Protein AF-A0A7Y4ZUH5-F1 (afdb_monomer)

Structure (mmCIF, N/CA/C/O backbone):
data_AF-A0A7Y4ZUH5-F1
#
_entry.id   AF-A0A7Y4ZUH5-F1
#
loop_
_atom_site.group_PDB
_atom_site.id
_atom_site.type_symbol
_atom_site.label_atom_id
_atom_site.label_alt_id
_atom_site.label_comp_id
_atom_site.label_asym_id
_atom_site.label_entity_id
_atom_site.label_seq_id
_atom_site.pdbx_PDB_ins_code
_atom_site.Cartn_x
_atom_site.Cartn_y
_atom_site.Cartn_z
_atom_site.occupancy
_atom_site.B_iso_or_equiv
_atom_site.auth_seq_id
_atom_site.auth_comp_id
_atom_site.auth_asym_id
_atom_site.auth_atom_id
_atom_site.pdbx_PDB_model_num
ATOM 1 N N . MET A 1 1 ? 24.823 -1.617 -39.234 1.00 62.25 1 MET A N 1
ATOM 2 C CA . MET A 1 1 ? 23.725 -2.105 -40.098 1.00 62.25 1 MET A CA 1
ATOM 3 C C . MET A 1 1 ? 23.320 -3.550 -39.811 1.00 62.25 1 MET A C 1
ATOM 5 O O . MET A 1 1 ? 22.210 -3.725 -39.331 1.00 62.25 1 MET A O 1
ATOM 9 N N . GLU A 1 2 ? 24.158 -4.577 -40.019 1.00 76.94 2 GLU A N 1
ATOM 10 C CA . GLU A 1 2 ? 23.728 -5.988 -39.835 1.00 76.94 2 GLU A CA 1
ATOM 11 C C . GLU A 1 2 ? 23.191 -6.304 -38.426 1.00 76.94 2 GLU A C 1
ATOM 13 O O . GLU A 1 2 ? 22.114 -6.879 -38.280 1.00 76.94 2 GLU A O 1
ATOM 18 N N . LEU A 1 3 ? 23.883 -5.845 -37.377 1.00 78.06 3 LEU A N 1
ATOM 19 C CA . LEU A 1 3 ? 23.449 -6.014 -35.982 1.00 78.06 3 LEU A CA 1
ATOM 20 C C . LEU A 1 3 ? 22.119 -5.307 -35.661 1.00 78.06 3 LEU A C 1
ATOM 22 O O . LEU A 1 3 ? 21.358 -5.800 -34.832 1.00 78.06 3 LEU A O 1
ATOM 26 N N . GLN A 1 4 ? 21.819 -4.182 -36.317 1.00 81.50 4 GLN A N 1
ATOM 27 C CA . GLN A 1 4 ? 20.573 -3.431 -36.110 1.00 81.50 4 GLN A CA 1
ATOM 28 C C . GLN A 1 4 ? 19.399 -4.112 -36.810 1.00 81.50 4 GLN A C 1
ATOM 30 O O . GLN A 1 4 ? 18.347 -4.286 -36.205 1.00 81.50 4 GLN A O 1
ATOM 35 N N . ALA A 1 5 ? 19.599 -4.560 -38.053 1.00 84.06 5 ALA A N 1
ATOM 36 C CA . ALA A 1 5 ? 18.595 -5.319 -38.792 1.00 84.06 5 ALA A CA 1
ATOM 37 C C . ALA A 1 5 ? 18.270 -6.648 -38.088 1.00 84.06 5 ALA A C 1
ATOM 39 O O . ALA A 1 5 ? 17.105 -7.022 -37.965 1.00 84.06 5 ALA A O 1
ATOM 40 N N . SER A 1 6 ? 19.291 -7.327 -37.552 1.00 86.19 6 SER A N 1
ATOM 41 C CA . SER A 1 6 ? 19.108 -8.524 -36.724 1.00 86.19 6 SER A CA 1
ATOM 42 C C . SER A 1 6 ? 18.324 -8.228 -35.443 1.00 86.19 6 SER A C 1
ATOM 44 O O . SER A 1 6 ? 17.433 -9.000 -35.101 1.00 86.19 6 SER A O 1
ATOM 46 N N . LEU A 1 7 ? 18.625 -7.125 -34.746 1.00 88.12 7 LEU A N 1
ATOM 47 C CA . LEU A 1 7 ? 17.891 -6.710 -33.546 1.00 88.12 7 LEU A CA 1
ATOM 48 C C . LEU A 1 7 ? 16.419 -6.416 -33.861 1.00 88.12 7 LEU A C 1
ATOM 50 O O . LEU A 1 7 ? 15.541 -6.927 -33.174 1.00 88.12 7 LEU A O 1
ATOM 54 N N . GLN A 1 8 ? 16.150 -5.634 -34.907 1.00 89.69 8 GLN A N 1
ATOM 55 C CA . GLN A 1 8 ? 14.795 -5.273 -35.320 1.00 89.69 8 GLN A CA 1
ATOM 56 C C . GLN A 1 8 ? 13.961 -6.520 -35.658 1.00 89.69 8 GLN A C 1
ATOM 58 O O . GLN A 1 8 ? 12.861 -6.679 -35.135 1.00 89.69 8 GLN A O 1
ATOM 63 N N . ARG A 1 9 ? 14.521 -7.459 -36.433 1.00 87.25 9 ARG A N 1
ATOM 64 C CA . ARG A 1 9 ? 13.852 -8.724 -36.776 1.00 87.25 9 ARG A CA 1
ATOM 65 C C . ARG A 1 9 ? 13.518 -9.568 -35.541 1.00 87.25 9 ARG A C 1
ATOM 67 O O . ARG A 1 9 ? 12.456 -10.180 -35.480 1.00 87.25 9 ARG A O 1
ATOM 74 N N . GLU A 1 10 ? 14.415 -9.623 -34.559 1.00 88.38 10 GLU A N 1
ATOM 75 C CA . GLU A 1 10 ? 14.179 -10.359 -33.309 1.00 88.38 10 GLU A CA 1
ATOM 76 C C . GLU A 1 10 ? 13.119 -9.698 -32.427 1.00 88.38 10 GLU A C 1
ATOM 78 O O . GLU A 1 10 ? 12.341 -10.397 -31.780 1.00 88.38 10 GLU A O 1
ATOM 83 N N . LEU A 1 11 ? 13.061 -8.365 -32.412 1.00 90.00 11 LEU A N 1
ATOM 84 C CA . LEU A 1 11 ? 12.018 -7.627 -31.705 1.00 90.00 11 LEU A CA 1
ATOM 85 C C . LEU A 1 11 ? 10.646 -7.855 -32.345 1.00 90.00 11 LEU A C 1
ATOM 87 O O . LEU A 1 11 ? 9.671 -8.093 -31.632 1.00 90.00 11 LEU A O 1
ATOM 91 N N . GLU A 1 12 ? 10.574 -7.875 -33.675 1.00 88.06 12 GLU A N 1
ATOM 92 C CA . GLU A 1 12 ? 9.325 -8.108 -34.405 1.00 88.06 12 GLU A CA 1
ATOM 93 C C . GLU A 1 12 ? 8.749 -9.499 -34.120 1.00 88.06 12 GLU A C 1
ATOM 95 O O . GLU A 1 12 ? 7.539 -9.637 -33.935 1.00 88.06 12 GLU A O 1
ATOM 100 N N . GLN A 1 13 ? 9.607 -10.516 -33.969 1.00 84.25 13 GLN A N 1
ATOM 101 C CA . GLN A 1 13 ? 9.193 -11.866 -33.562 1.00 84.25 13 GLN A CA 1
ATOM 102 C C . GLN A 1 13 ? 8.534 -11.905 -32.178 1.00 84.25 13 GLN A C 1
ATOM 104 O O . GLN A 1 13 ? 7.710 -12.779 -31.915 1.00 84.25 13 GLN A O 1
ATOM 109 N N . VAL A 1 14 ? 8.884 -10.969 -31.294 1.00 83.94 14 VAL A N 1
ATOM 110 C CA . VAL A 1 14 ? 8.277 -10.837 -29.963 1.00 83.94 14 VAL A CA 1
ATOM 111 C C . VAL A 1 14 ? 7.215 -9.730 -29.903 1.00 83.94 14 VAL A C 1
ATOM 113 O O . VAL A 1 14 ? 6.717 -9.418 -28.824 1.00 83.94 14 VAL A O 1
ATOM 116 N N . GLY A 1 15 ? 6.826 -9.158 -31.048 1.00 87.69 15 GLY A N 1
ATOM 117 C CA . GLY A 1 15 ? 5.759 -8.160 -31.152 1.00 87.69 15 GLY A CA 1
ATOM 118 C C . GLY A 1 15 ? 6.172 -6.731 -30.787 1.00 87.69 15 GLY A C 1
ATOM 119 O O . GLY A 1 15 ? 5.307 -5.933 -30.424 1.00 87.69 15 GLY A O 1
ATOM 120 N N . TYR A 1 16 ? 7.461 -6.394 -30.879 1.00 91.81 16 TYR A N 1
ATOM 121 C CA . TYR A 1 16 ? 8.003 -5.054 -30.627 1.00 91.81 16 TYR A CA 1
ATOM 122 C C . TYR A 1 16 ? 8.826 -4.538 -31.813 1.00 91.81 16 TYR A C 1
ATOM 124 O O . TYR A 1 16 ? 9.273 -5.302 -32.658 1.00 91.81 16 TYR A O 1
ATOM 132 N N . ALA A 1 17 ? 9.024 -3.228 -31.890 1.00 93.38 17 ALA A N 1
ATOM 133 C CA . ALA A 1 17 ? 9.872 -2.577 -32.888 1.00 93.38 17 ALA A CA 1
ATOM 134 C C . ALA A 1 17 ? 10.558 -1.367 -32.253 1.00 93.38 17 ALA A C 1
ATOM 136 O O . ALA A 1 17 ? 9.989 -0.761 -31.350 1.00 93.38 17 ALA A O 1
ATOM 137 N N . LEU A 1 18 ? 11.752 -0.993 -32.712 1.00 94.25 18 LEU A N 1
ATOM 138 C CA . LEU A 1 18 ? 12.380 0.265 -32.298 1.00 94.25 18 LEU A CA 1
ATOM 139 C C . LEU A 1 18 ? 11.908 1.407 -33.199 1.00 94.25 18 LEU A C 1
ATOM 141 O O . LEU A 1 18 ? 11.731 1.215 -34.402 1.00 94.25 18 LEU A O 1
ATOM 145 N N . SER A 1 19 ? 11.715 2.598 -32.632 1.00 94.12 19 SER A N 1
ATOM 146 C CA . SER A 1 19 ? 11.495 3.799 -33.438 1.00 94.12 19 SER A CA 1
ATOM 147 C C . SER A 1 19 ? 12.747 4.172 -34.231 1.00 94.12 19 SER A C 1
ATOM 149 O O . SER A 1 19 ? 13.867 3.796 -33.871 1.00 94.12 19 SER A O 1
ATOM 151 N N . GLN A 1 20 ? 12.564 4.944 -35.305 1.00 91.50 20 GLN A N 1
ATOM 152 C CA . GLN A 1 20 ? 13.682 5.401 -36.131 1.00 91.50 20 GLN A CA 1
ATOM 153 C 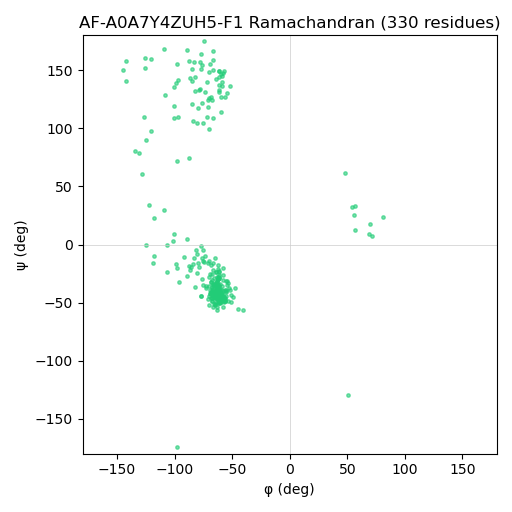C . GLN A 1 20 ? 14.707 6.195 -35.307 1.00 91.50 20 GLN A C 1
ATOM 155 O O . GLN A 1 20 ? 15.901 5.968 -35.439 1.00 91.50 20 GLN A O 1
ATOM 160 N N . ASP A 1 21 ? 14.244 7.039 -34.385 1.00 92.81 21 ASP A N 1
ATOM 161 C CA . ASP A 1 21 ? 15.106 7.808 -33.479 1.00 92.81 21 ASP A CA 1
ATOM 162 C C . ASP A 1 21 ? 15.950 6.899 -32.563 1.00 92.81 21 ASP A C 1
ATOM 164 O O . ASP A 1 21 ? 17.149 7.123 -32.382 1.00 92.81 21 ASP A O 1
ATOM 168 N N . VAL A 1 22 ? 15.379 5.802 -32.043 1.00 93.31 22 VAL A N 1
ATOM 169 C CA . VAL A 1 22 ? 16.169 4.809 -31.296 1.00 93.31 22 VAL A CA 1
ATOM 170 C C . VAL A 1 22 ? 17.205 4.152 -32.210 1.00 93.31 22 VAL A C 1
ATOM 172 O O . VAL A 1 22 ? 18.361 4.017 -31.808 1.00 93.31 22 VAL A O 1
ATOM 175 N N . LEU A 1 23 ? 16.811 3.749 -33.423 1.00 91.88 23 LEU A N 1
ATOM 176 C CA . LEU A 1 23 ? 17.698 3.085 -34.383 1.00 91.88 23 LEU A CA 1
ATOM 177 C C . LEU A 1 23 ? 18.879 3.970 -34.788 1.00 91.88 23 LEU A C 1
ATOM 179 O O . LEU A 1 23 ? 20.016 3.490 -34.778 1.00 91.88 23 LEU A O 1
ATOM 183 N N . ASP A 1 24 ? 18.618 5.242 -35.086 1.00 91.75 24 ASP A N 1
ATOM 184 C CA . ASP A 1 24 ? 19.626 6.238 -35.448 1.00 91.75 24 ASP A CA 1
ATOM 185 C C . ASP A 1 24 ? 20.574 6.497 -34.274 1.00 91.75 24 ASP A C 1
ATOM 187 O O . ASP A 1 24 ? 21.792 6.552 -34.451 1.00 91.75 24 ASP A O 1
ATOM 191 N N . HIS A 1 25 ? 20.045 6.567 -33.049 1.00 91.06 25 HIS A N 1
ATOM 192 C CA . HIS A 1 25 ? 20.867 6.750 -31.860 1.00 91.06 25 HIS A CA 1
ATOM 193 C C . HIS A 1 25 ? 21.795 5.556 -31.608 1.00 91.06 25 HIS A C 1
ATOM 195 O O . HIS A 1 25 ? 23.008 5.735 -31.467 1.00 91.06 25 HIS A O 1
ATOM 201 N N . VAL A 1 26 ? 21.266 4.327 -31.600 1.00 91.31 26 VAL A N 1
ATOM 202 C CA . VAL A 1 26 ? 22.088 3.126 -31.366 1.00 91.31 26 VAL A CA 1
ATOM 203 C C . VAL A 1 26 ? 23.016 2.810 -32.543 1.00 91.31 26 VAL A C 1
ATOM 205 O O . VAL A 1 26 ? 23.976 2.062 -32.366 1.00 91.31 26 VAL A O 1
ATOM 208 N N . ALA A 1 27 ? 22.783 3.393 -33.728 1.00 89.06 27 ALA A N 1
ATOM 209 C CA . ALA A 1 27 ? 23.703 3.314 -34.866 1.00 89.06 27 ALA A CA 1
ATOM 210 C C . ALA A 1 27 ? 25.072 3.926 -34.560 1.00 89.06 27 ALA A C 1
ATOM 212 O O . ALA A 1 27 ? 26.074 3.505 -35.134 1.00 89.06 27 ALA A O 1
ATOM 213 N N . THR A 1 28 ? 25.110 4.910 -33.659 1.00 92.19 28 THR A N 1
ATOM 214 C CA . THR A 1 28 ? 26.340 5.608 -33.264 1.00 92.19 28 THR A CA 1
ATOM 215 C C . THR A 1 28 ? 27.169 4.835 -32.237 1.00 92.19 28 THR A C 1
ATOM 217 O O . THR A 1 28 ? 28.289 5.234 -31.922 1.00 92.19 28 THR A O 1
ATOM 220 N N . TRP A 1 29 ? 26.637 3.738 -31.689 1.00 93.31 29 TRP A N 1
ATOM 221 C CA . TRP A 1 29 ? 27.285 3.002 -30.608 1.00 93.31 29 TRP A CA 1
ATOM 222 C C . TRP A 1 29 ? 28.319 1.993 -31.128 1.00 93.31 29 TRP A C 1
ATOM 224 O O . TRP A 1 29 ? 28.140 1.418 -32.206 1.00 93.31 29 TRP A O 1
ATOM 234 N N . PRO A 1 30 ? 29.366 1.686 -30.336 1.00 93.81 30 PRO A N 1
ATOM 235 C CA . PRO A 1 30 ? 30.263 0.573 -30.626 1.00 93.81 30 PRO A CA 1
ATOM 236 C C . PRO A 1 30 ? 29.509 -0.768 -30.723 1.00 93.81 30 PRO A C 1
ATOM 238 O O . PRO A 1 30 ? 28.536 -0.975 -29.980 1.00 93.81 30 PRO A O 1
ATOM 241 N N . PRO A 1 31 ? 29.955 -1.712 -31.573 1.00 90.25 31 PRO A N 1
ATOM 242 C CA . PRO A 1 31 ? 29.303 -3.013 -31.744 1.00 90.25 31 PRO A CA 1
ATOM 243 C C . PRO A 1 31 ? 29.078 -3.779 -30.432 1.00 90.25 31 PRO A C 1
ATOM 245 O O . PRO A 1 31 ? 28.033 -4.407 -30.249 1.00 90.25 31 PRO A O 1
ATOM 248 N N . GLU A 1 32 ? 30.017 -3.696 -29.488 1.00 92.31 32 GLU A N 1
ATOM 249 C CA . GLU A 1 32 ? 29.940 -4.355 -28.183 1.00 92.31 32 GLU A CA 1
ATOM 250 C C . GLU A 1 32 ? 28.818 -3.770 -27.316 1.00 92.31 32 GLU A C 1
ATOM 252 O O . GLU A 1 32 ? 28.078 -4.511 -26.660 1.00 92.31 32 GLU A O 1
ATOM 257 N N . ALA A 1 33 ? 28.650 -2.444 -27.343 1.00 93.19 33 ALA A N 1
ATOM 258 C CA . ALA A 1 33 ? 27.594 -1.752 -26.611 1.00 93.19 33 ALA A CA 1
ATOM 259 C C . ALA A 1 33 ? 26.211 -2.104 -27.177 1.00 93.19 33 ALA A C 1
ATOM 261 O O . ALA A 1 33 ? 25.294 -2.417 -26.411 1.00 93.19 33 ALA A O 1
ATOM 262 N N . LEU A 1 34 ? 26.078 -2.146 -28.509 1.00 92.00 34 LEU A N 1
ATOM 263 C CA . LEU A 1 34 ? 24.848 -2.568 -29.182 1.00 92.00 34 LEU A CA 1
ATOM 264 C C . LEU A 1 34 ? 24.506 -4.034 -28.876 1.00 92.00 34 LEU A C 1
ATOM 266 O O . LEU A 1 34 ? 23.356 -4.351 -28.567 1.00 92.00 34 LEU A O 1
ATOM 270 N N . ALA A 1 35 ? 25.495 -4.930 -28.894 1.00 90.62 35 ALA A N 1
ATOM 271 C CA . ALA A 1 35 ? 25.299 -6.331 -28.526 1.00 90.62 35 ALA A CA 1
ATOM 272 C C . ALA A 1 35 ? 24.869 -6.489 -27.055 1.00 90.62 35 ALA A C 1
ATOM 274 O O . ALA A 1 35 ? 24.005 -7.312 -26.738 1.00 90.62 35 ALA A O 1
ATOM 275 N N . GLY A 1 36 ? 25.442 -5.687 -26.152 1.00 93.50 36 GLY A N 1
ATOM 276 C CA . GLY A 1 36 ? 25.037 -5.620 -24.748 1.00 93.50 36 GLY A CA 1
ATOM 277 C C . GLY A 1 36 ? 23.594 -5.141 -24.577 1.00 93.50 36 GLY A C 1
ATOM 278 O O . GLY A 1 36 ? 22.815 -5.775 -23.864 1.00 93.50 36 GLY A O 1
ATOM 279 N N . PHE A 1 37 ? 23.218 -4.066 -25.271 1.00 93.00 37 PHE A N 1
ATOM 280 C CA . PHE A 1 37 ? 21.856 -3.533 -25.276 1.00 93.00 37 PHE A CA 1
ATOM 281 C C . PHE A 1 37 ? 20.838 -4.538 -25.810 1.00 93.00 37 PHE A C 1
ATOM 283 O O . PHE A 1 37 ? 19.871 -4.833 -25.112 1.00 93.00 37 PHE A O 1
ATOM 290 N N . ARG A 1 38 ? 21.102 -5.140 -26.978 1.00 91.50 38 ARG A N 1
ATOM 291 C CA . ARG A 1 38 ? 20.268 -6.198 -27.569 1.00 91.50 38 ARG A CA 1
ATOM 292 C C . ARG A 1 38 ? 19.992 -7.320 -26.573 1.00 91.50 38 ARG A C 1
ATOM 294 O O . ARG A 1 38 ? 18.844 -7.712 -26.382 1.00 91.50 38 ARG A O 1
ATOM 301 N N . ARG A 1 39 ? 21.042 -7.828 -25.920 1.00 91.56 39 ARG A N 1
ATOM 302 C CA . ARG A 1 39 ? 20.929 -8.940 -24.966 1.00 91.56 39 ARG A CA 1
ATOM 303 C C . ARG A 1 39 ? 20.049 -8.583 -23.769 1.00 91.56 39 ARG A C 1
ATOM 305 O O . ARG A 1 39 ? 19.241 -9.412 -23.360 1.00 91.56 39 ARG A O 1
ATOM 312 N N . ARG A 1 40 ? 20.202 -7.369 -23.224 1.00 93.00 40 ARG A N 1
ATOM 313 C CA . ARG A 1 40 ? 19.381 -6.876 -22.107 1.00 93.00 40 ARG A CA 1
ATOM 314 C C . ARG A 1 40 ? 17.929 -6.679 -22.532 1.00 93.00 40 ARG A C 1
ATOM 316 O O . ARG A 1 40 ? 17.057 -7.312 -21.954 1.00 93.00 40 ARG A O 1
ATOM 323 N N . LEU A 1 41 ? 17.694 -5.920 -23.604 1.00 92.88 41 LEU A N 1
ATOM 324 C CA . LEU A 1 41 ? 16.351 -5.596 -24.087 1.00 92.88 41 LEU A CA 1
ATOM 325 C C . LEU A 1 41 ? 15.524 -6.853 -24.386 1.00 92.88 41 LEU A C 1
ATOM 327 O O . LEU A 1 41 ? 14.400 -6.982 -23.911 1.00 92.88 41 LEU A O 1
ATOM 331 N N . LEU A 1 42 ? 16.084 -7.815 -25.126 1.00 90.56 42 LEU A N 1
ATOM 332 C CA . LEU A 1 42 ? 15.385 -9.072 -25.414 1.00 90.56 42 LEU A CA 1
ATOM 333 C C . LEU A 1 42 ? 15.161 -9.909 -24.149 1.00 90.56 42 LEU A C 1
ATOM 335 O O . LEU A 1 42 ? 14.138 -10.584 -24.033 1.00 90.56 42 LEU A O 1
ATOM 339 N N . GLY A 1 43 ? 16.099 -9.872 -23.200 1.00 89.69 43 GLY A N 1
ATOM 340 C CA . GLY A 1 43 ? 15.938 -10.501 -21.891 1.00 89.69 43 GLY A CA 1
ATOM 341 C C . GLY A 1 43 ? 14.754 -9.924 -21.114 1.00 89.69 43 GLY A C 1
ATOM 342 O O . GLY A 1 43 ? 13.929 -10.685 -20.605 1.00 89.69 43 GLY A O 1
ATOM 343 N N . ASP A 1 44 ? 14.633 -8.600 -21.080 1.00 89.56 44 ASP A N 1
ATOM 344 C CA . ASP A 1 44 ? 13.569 -7.895 -20.365 1.00 89.56 44 ASP A CA 1
ATOM 345 C C . ASP A 1 44 ? 12.207 -8.096 -21.042 1.00 89.56 44 ASP A C 1
ATOM 347 O O . ASP A 1 44 ? 11.237 -8.471 -20.382 1.00 89.56 44 ASP A O 1
ATOM 351 N N . LEU A 1 45 ? 12.133 -7.991 -22.373 1.00 89.69 45 LEU A N 1
ATOM 352 C CA . LEU A 1 45 ? 10.895 -8.242 -23.122 1.00 89.69 45 LEU A CA 1
ATOM 353 C C . LEU A 1 45 ? 10.391 -9.681 -22.960 1.00 89.69 45 LEU A C 1
ATOM 355 O O . LEU A 1 45 ? 9.192 -9.899 -22.792 1.00 89.69 45 LEU A O 1
ATOM 359 N N . ARG A 1 46 ? 11.283 -10.681 -22.928 1.00 85.56 46 ARG A N 1
ATOM 360 C CA . ARG A 1 46 ? 10.897 -12.077 -22.643 1.00 85.56 46 ARG A CA 1
ATOM 361 C C . ARG A 1 46 ? 10.306 -12.247 -21.244 1.00 85.56 46 ARG A C 1
ATOM 363 O O . ARG A 1 46 ? 9.411 -13.076 -21.057 1.00 85.56 46 ARG A O 1
ATOM 370 N N . LYS A 1 47 ? 10.783 -11.485 -20.254 1.00 84.50 47 LYS A N 1
ATOM 371 C CA . LYS A 1 47 ? 10.185 -11.476 -18.912 1.00 84.50 47 LYS A CA 1
ATOM 372 C C . LYS A 1 47 ? 8.786 -10.867 -18.951 1.00 84.50 47 LYS A C 1
ATOM 374 O O . LYS A 1 47 ? 7.857 -11.515 -18.473 1.00 84.50 47 LYS A O 1
ATOM 379 N N . VAL A 1 48 ? 8.637 -9.701 -19.586 1.00 84.31 48 VAL A N 1
ATOM 380 C CA . VAL A 1 48 ? 7.354 -8.986 -19.735 1.00 84.31 48 VAL A CA 1
ATOM 381 C C . VAL A 1 48 ? 6.307 -9.842 -20.451 1.00 84.31 48 VAL A C 1
ATOM 383 O O . VAL A 1 48 ? 5.175 -9.943 -19.991 1.00 84.31 48 VAL A O 1
ATOM 386 N N . LEU A 1 49 ? 6.691 -10.520 -21.533 1.00 84.56 49 LEU A N 1
ATOM 387 C CA . LEU A 1 49 ? 5.802 -11.391 -22.311 1.00 84.56 49 LEU A CA 1
ATOM 388 C C . LEU A 1 49 ? 5.502 -12.736 -21.634 1.00 84.56 49 LEU A C 1
ATOM 390 O O . LEU A 1 49 ? 4.744 -13.539 -22.171 1.00 84.56 49 LEU A O 1
ATOM 394 N N . GLY A 1 50 ? 6.118 -13.031 -20.486 1.00 79.12 50 GLY A N 1
ATOM 395 C CA . GLY A 1 50 ? 5.959 -14.327 -19.829 1.00 79.12 50 GLY A CA 1
ATOM 396 C C . GLY A 1 50 ? 6.646 -15.490 -20.554 1.00 79.12 50 GLY A C 1
ATOM 397 O O . GLY A 1 50 ? 6.502 -16.627 -20.119 1.00 79.12 50 GLY A O 1
ATOM 398 N N . ALA A 1 51 ? 7.440 -15.226 -21.599 1.00 75.50 51 ALA A N 1
ATOM 399 C CA . ALA A 1 51 ? 8.148 -16.238 -22.395 1.00 75.50 51 ALA A CA 1
ATOM 400 C C . ALA A 1 51 ? 9.224 -17.006 -21.600 1.00 75.50 51 ALA A C 1
ATOM 402 O O . ALA A 1 51 ? 9.737 -18.021 -22.057 1.00 75.50 51 ALA A O 1
ATOM 403 N N . HIS A 1 52 ? 9.558 -16.538 -20.395 1.00 71.69 52 HIS A N 1
ATOM 404 C CA . HIS A 1 52 ? 10.380 -17.260 -19.422 1.00 71.69 52 HIS A CA 1
ATOM 405 C C . HIS A 1 52 ? 9.647 -18.434 -18.745 1.00 71.69 52 HIS A C 1
ATOM 407 O O . HIS A 1 52 ? 10.275 -19.201 -18.019 1.00 71.69 52 HIS A O 1
ATOM 413 N N . ARG A 1 53 ? 8.326 -18.564 -18.931 1.00 75.50 53 ARG A N 1
ATOM 414 C CA . ARG A 1 53 ? 7.514 -19.649 -18.370 1.00 75.50 53 ARG A CA 1
ATOM 415 C C . ARG A 1 53 ? 7.094 -20.603 -19.477 1.00 75.50 53 ARG A C 1
ATOM 417 O O . ARG A 1 53 ? 6.492 -20.189 -20.463 1.00 75.50 53 ARG A O 1
ATOM 424 N N . GLU A 1 54 ? 7.327 -21.895 -19.274 1.00 77.00 54 GLU A N 1
ATOM 425 C CA . GLU A 1 54 ? 6.719 -22.925 -20.113 1.00 77.00 54 GLU A CA 1
ATOM 426 C C . GLU A 1 54 ? 5.216 -23.007 -19.820 1.00 77.00 54 GLU A C 1
ATOM 428 O O . GLU A 1 54 ? 4.773 -23.610 -18.838 1.00 77.00 54 GLU A O 1
ATOM 433 N N . LEU A 1 55 ? 4.407 -22.382 -20.673 1.00 76.69 55 LEU A N 1
ATOM 434 C CA . LEU A 1 55 ? 2.957 -22.510 -20.617 1.00 76.69 55 LEU A CA 1
ATOM 435 C C . LEU A 1 55 ? 2.544 -23.814 -21.296 1.00 76.69 55 LEU A C 1
ATOM 437 O O . LEU A 1 55 ? 2.526 -23.915 -22.520 1.00 76.69 55 LEU A O 1
ATOM 441 N N . ARG A 1 56 ? 2.179 -24.810 -20.488 1.00 83.19 56 ARG A N 1
ATOM 442 C CA . ARG A 1 56 ? 1.545 -26.046 -20.962 1.00 83.19 56 ARG A CA 1
ATOM 443 C C . ARG A 1 56 ? 0.039 -25.954 -20.712 1.00 83.19 56 ARG A C 1
ATOM 445 O O . ARG A 1 56 ? -0.355 -25.972 -19.540 1.00 83.19 56 ARG A O 1
ATOM 452 N N . PRO A 1 57 ? -0.803 -25.806 -21.750 1.00 86.75 57 PRO A N 1
ATOM 453 C CA . PRO A 1 57 ? -2.254 -25.842 -21.589 1.00 86.75 57 PRO A CA 1
ATOM 454 C C . PRO A 1 57 ? -2.701 -27.155 -20.938 1.00 86.75 57 PRO A C 1
ATOM 456 O O . PRO A 1 57 ? -2.058 -28.184 -21.119 1.00 86.75 57 PRO A O 1
ATOM 459 N N . PHE A 1 58 ? -3.802 -27.124 -20.182 1.00 90.44 58 PHE A N 1
ATOM 460 C CA . PHE A 1 58 ? -4.390 -28.346 -19.617 1.00 90.44 58 PHE A CA 1
ATOM 461 C C . PHE A 1 58 ? -4.945 -29.270 -20.714 1.00 90.44 58 PHE A C 1
ATOM 463 O O . PHE A 1 58 ? -4.836 -30.483 -20.605 1.00 90.44 58 PHE A O 1
ATOM 470 N N . TYR A 1 59 ? -5.473 -28.669 -21.784 1.00 92.19 59 TYR A N 1
ATOM 471 C CA . TYR A 1 59 ? -5.889 -29.332 -23.017 1.00 92.19 59 TYR A CA 1
ATOM 472 C C . TYR A 1 59 ? -5.083 -28.741 -24.187 1.00 92.19 59 TYR A C 1
ATOM 474 O O . TYR A 1 59 ? -5.404 -27.640 -24.653 1.00 92.19 59 TYR A O 1
ATOM 482 N N . PRO A 1 60 ? -3.991 -29.395 -24.626 1.00 91.19 60 PRO A N 1
ATOM 483 C CA . PRO A 1 60 ? -3.101 -28.888 -25.675 1.00 91.19 60 PRO A CA 1
ATOM 484 C C . PRO A 1 60 ? -3.791 -28.605 -27.014 1.00 91.19 60 PRO A C 1
ATOM 486 O O . PRO A 1 60 ? -3.347 -27.721 -27.748 1.00 91.19 60 PRO A O 1
ATOM 489 N N . ASN A 1 61 ? -4.894 -29.293 -27.308 1.00 91.62 61 ASN A N 1
ATOM 490 C CA . ASN A 1 61 ? -5.604 -29.231 -28.588 1.00 91.62 61 ASN A CA 1
ATOM 491 C C . ASN A 1 61 ? -6.963 -28.513 -28.475 1.00 91.62 61 ASN A C 1
ATOM 493 O O . ASN A 1 61 ? -7.910 -28.803 -29.207 1.00 91.62 61 ASN A O 1
ATOM 497 N N . PHE A 1 62 ? -7.075 -27.566 -27.539 1.00 90.25 62 PHE A N 1
ATOM 498 C CA . PHE A 1 62 ? -8.235 -26.680 -27.419 1.00 90.25 62 PHE A CA 1
ATOM 499 C C . PHE A 1 62 ? -8.465 -25.852 -28.710 1.00 90.25 62 PHE A C 1
ATOM 501 O O . PHE A 1 62 ? -7.489 -25.337 -29.262 1.00 90.25 62 PHE A O 1
ATOM 508 N N . PRO A 1 63 ? -9.721 -25.650 -29.171 1.00 92.06 63 PRO A N 1
ATOM 509 C CA . PRO A 1 63 ? -10.976 -26.078 -28.542 1.00 92.06 63 PRO A CA 1
ATOM 510 C C . PRO A 1 63 ? -11.418 -27.504 -28.890 1.00 92.06 63 PRO A C 1
ATOM 512 O O . PRO A 1 63 ? -12.201 -28.072 -28.132 1.00 92.06 63 PRO A O 1
ATOM 515 N N . GLN A 1 64 ? -10.911 -28.093 -29.979 1.00 92.25 64 GLN A N 1
ATOM 516 C CA . GLN A 1 64 ? -11.406 -29.369 -30.513 1.00 92.25 64 GLN A CA 1
ATOM 517 C C . GLN A 1 64 ? -11.369 -30.494 -29.475 1.00 92.25 64 GLN A C 1
ATOM 519 O O . GLN A 1 64 ? -12.377 -31.144 -29.238 1.00 92.25 64 GLN A O 1
ATOM 524 N N . GLN A 1 65 ? -10.259 -30.619 -28.747 1.00 92.12 65 GLN A N 1
ATOM 525 C CA . GLN A 1 65 ? -10.103 -31.627 -27.697 1.00 92.12 65 GLN A CA 1
ATOM 526 C C . GLN A 1 65 ? -11.180 -31.565 -26.613 1.00 92.12 65 GLN A C 1
ATOM 528 O O . GLN A 1 65 ? -11.613 -32.595 -26.113 1.00 92.12 65 GLN A O 1
ATOM 533 N N . VAL A 1 66 ? -11.595 -30.362 -26.214 1.00 92.69 66 VAL A N 1
ATOM 534 C CA . VAL A 1 66 ? -12.627 -30.204 -25.183 1.00 92.69 66 VAL A CA 1
ATOM 535 C C . VAL A 1 66 ? -14.004 -30.523 -25.752 1.00 92.69 66 VAL A C 1
ATOM 537 O O . VAL A 1 66 ? -14.825 -31.082 -25.036 1.00 92.69 66 VAL A O 1
ATOM 540 N N . MET A 1 67 ? -14.242 -30.197 -27.025 1.00 94.56 67 MET A N 1
ATOM 541 C CA . MET A 1 67 ? -15.497 -30.513 -27.710 1.00 94.56 67 MET A CA 1
ATOM 542 C C . MET A 1 67 ? -15.674 -32.019 -27.945 1.00 94.56 67 MET A C 1
ATOM 544 O O . MET A 1 67 ? -16.801 -32.502 -27.904 1.00 94.56 67 MET A O 1
ATOM 548 N N . ASP A 1 68 ? -14.580 -32.754 -28.151 1.00 94.69 68 ASP A N 1
ATOM 549 C CA . ASP A 1 68 ? -14.609 -34.205 -28.379 1.00 94.69 68 ASP A CA 1
ATOM 550 C C . ASP A 1 68 ? -14.777 -35.017 -27.079 1.00 94.69 68 ASP A C 1
ATOM 552 O O . ASP A 1 68 ? -15.160 -36.188 -27.115 1.00 94.69 68 ASP A O 1
ATOM 556 N N . LEU A 1 69 ? -14.489 -34.418 -25.917 1.00 94.38 69 LEU A N 1
ATOM 557 C CA . LEU A 1 69 ? -14.629 -35.063 -24.611 1.00 94.38 69 LEU A CA 1
ATOM 558 C C . LEU A 1 69 ? -16.062 -34.953 -24.074 1.00 94.38 69 LEU A C 1
ATOM 560 O O . LEU A 1 69 ? -16.698 -33.904 -24.126 1.00 94.38 69 LEU A O 1
ATOM 564 N N . SER A 1 70 ? -16.544 -36.028 -23.450 1.00 96.12 70 SER A N 1
ATOM 565 C CA . SER A 1 70 ? -17.805 -35.996 -22.700 1.00 96.12 70 SER A CA 1
ATOM 566 C C . SER A 1 70 ? -17.697 -35.164 -21.414 1.00 96.12 70 SER A C 1
ATOM 568 O O . SER A 1 70 ? -16.631 -35.071 -20.796 1.00 96.12 70 SER A O 1
ATOM 570 N N . GLU A 1 71 ? -18.827 -34.637 -20.929 1.00 95.06 71 GLU A N 1
ATOM 571 C CA . GLU A 1 71 ? -18.890 -33.916 -19.646 1.00 95.06 71 GLU A CA 1
ATOM 572 C C . GLU A 1 71 ? -18.348 -34.749 -18.473 1.00 95.06 71 GLU A C 1
ATOM 574 O O . GLU A 1 71 ? -17.633 -34.230 -17.615 1.00 95.06 71 GLU A O 1
ATOM 579 N N . ALA A 1 72 ? -18.631 -36.056 -18.457 1.00 95.38 72 ALA A N 1
ATOM 580 C CA . ALA A 1 72 ? -18.136 -36.968 -17.430 1.00 95.38 72 ALA A CA 1
ATOM 581 C C . ALA A 1 72 ? -16.600 -37.057 -17.426 1.00 95.38 72 ALA A C 1
ATOM 583 O O . ALA A 1 72 ? -15.987 -37.061 -16.356 1.00 95.38 72 ALA A O 1
ATOM 584 N N . GLN A 1 73 ? -15.966 -37.079 -18.604 1.00 93.75 73 GLN A N 1
ATOM 585 C CA . GLN A 1 73 ? -14.505 -37.079 -18.727 1.00 93.75 73 GLN A CA 1
ATOM 586 C C . GLN A 1 73 ? -13.907 -35.736 -18.306 1.00 93.75 73 GLN A C 1
ATOM 588 O O . GLN A 1 73 ? -12.924 -35.719 -17.568 1.00 93.75 73 GLN A O 1
ATOM 593 N N . LEU A 1 74 ? -14.512 -34.612 -18.704 1.00 94.00 74 LEU A N 1
ATOM 594 C CA . LEU A 1 74 ? -14.073 -33.282 -18.266 1.00 94.00 74 LEU A CA 1
ATOM 595 C C . LEU A 1 74 ? -14.138 -33.153 -16.737 1.00 94.00 74 LEU A C 1
ATOM 597 O O . LEU A 1 74 ? -13.185 -32.676 -16.113 1.00 94.00 74 LEU A O 1
ATOM 601 N N . TYR A 1 75 ? -15.226 -33.634 -16.128 1.00 94.38 75 TYR A N 1
ATOM 602 C CA . TYR A 1 75 ? -15.395 -33.665 -14.678 1.00 94.38 75 TYR A CA 1
ATOM 603 C C . TYR A 1 75 ? -14.343 -34.551 -13.995 1.00 94.38 75 TYR A C 1
ATOM 605 O O . TYR A 1 75 ? -13.709 -34.125 -13.025 1.00 94.38 75 TYR A O 1
ATOM 613 N N . ALA A 1 76 ? -14.118 -35.762 -14.514 1.00 93.69 76 ALA A N 1
ATOM 614 C CA . ALA A 1 76 ? -13.115 -36.684 -13.989 1.00 93.69 76 ALA A CA 1
ATOM 615 C C . ALA A 1 76 ? -11.696 -36.100 -14.083 1.00 93.69 76 ALA A C 1
ATOM 617 O O . ALA A 1 76 ? -10.968 -36.114 -13.090 1.00 93.69 76 ALA A O 1
ATOM 618 N N . ASN A 1 77 ? -11.332 -35.510 -15.226 1.00 93.69 77 ASN A N 1
ATOM 619 C CA . ASN A 1 77 ? -10.041 -34.855 -15.439 1.00 93.69 77 ASN A CA 1
ATOM 620 C C . ASN A 1 77 ? -9.819 -33.712 -14.444 1.00 93.69 77 ASN A C 1
ATOM 622 O O . ASN A 1 77 ? -8.757 -33.629 -13.827 1.00 93.69 77 ASN A O 1
ATOM 626 N N . ALA A 1 78 ? -10.826 -32.856 -14.243 1.00 93.06 78 ALA A N 1
ATOM 627 C CA . ALA A 1 78 ? -10.746 -31.762 -13.281 1.00 93.06 78 ALA A CA 1
ATOM 628 C C . ALA A 1 78 ? -10.563 -32.285 -11.848 1.00 93.06 78 ALA A C 1
ATOM 630 O O . ALA A 1 78 ? -9.676 -31.827 -11.127 1.00 93.06 78 ALA A O 1
ATOM 631 N N . ARG A 1 79 ? -11.356 -33.282 -11.434 1.00 94.62 79 ARG A N 1
ATOM 632 C CA . ARG A 1 79 ? -11.249 -33.900 -10.102 1.00 94.62 79 ARG A CA 1
ATOM 633 C C . ARG A 1 79 ? -9.878 -34.528 -9.875 1.00 94.62 79 ARG A C 1
ATOM 635 O O . ARG A 1 79 ? -9.242 -34.238 -8.864 1.00 94.62 79 ARG A O 1
ATOM 642 N N . MET A 1 80 ? -9.402 -35.327 -10.829 1.00 92.50 80 MET A N 1
ATOM 643 C CA . MET A 1 80 ? -8.079 -35.948 -10.770 1.00 92.50 80 MET A CA 1
ATOM 644 C C . MET A 1 80 ? -6.968 -34.905 -10.693 1.00 92.50 80 MET A C 1
ATOM 646 O O . MET A 1 80 ? -6.068 -35.045 -9.862 1.00 92.50 80 MET A O 1
ATOM 650 N N . HIS A 1 81 ? -7.057 -33.831 -11.480 1.00 93.69 81 HIS A N 1
ATOM 651 C CA . HIS A 1 81 ? -6.096 -32.738 -11.420 1.00 93.69 81 HIS A CA 1
ATOM 652 C C . HIS A 1 81 ? -6.055 -32.080 -10.042 1.00 93.69 81 HIS A C 1
ATOM 654 O O . HIS A 1 81 ? -4.981 -31.941 -9.471 1.00 93.69 81 HIS A O 1
ATOM 660 N N . TYR A 1 82 ? -7.197 -31.716 -9.460 1.00 92.56 82 TYR A N 1
ATOM 661 C CA . TYR A 1 82 ? -7.191 -31.061 -8.149 1.00 92.56 82 TYR A CA 1
ATOM 662 C C . TYR A 1 82 ? -6.729 -31.976 -7.011 1.00 92.56 82 TYR A C 1
ATOM 664 O O . TYR A 1 82 ? -6.203 -31.482 -6.016 1.00 92.56 82 TYR A O 1
ATOM 672 N N . TRP A 1 83 ? -6.882 -33.293 -7.150 1.00 95.06 83 TRP A N 1
ATOM 673 C CA . T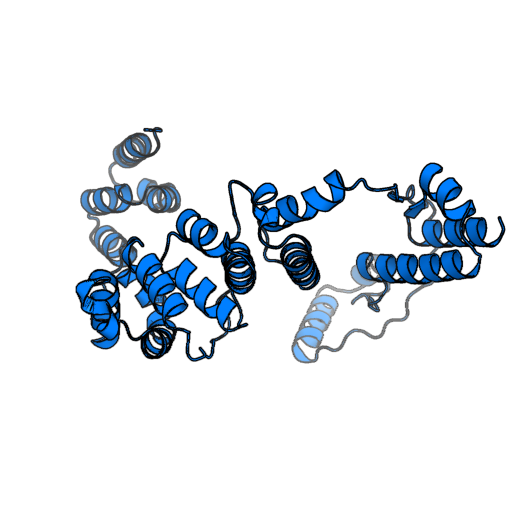RP A 1 83 ? -6.393 -34.246 -6.154 1.00 95.06 83 TRP A CA 1
ATOM 674 C C . TRP A 1 83 ? -4.914 -34.586 -6.278 1.00 95.06 83 TRP A C 1
ATOM 676 O O . TRP A 1 83 ? -4.255 -34.805 -5.266 1.00 95.06 83 TRP A O 1
ATOM 686 N N . THR A 1 84 ? -4.396 -34.668 -7.499 1.00 94.38 84 THR A N 1
ATOM 687 C CA . THR A 1 84 ? -3.056 -35.225 -7.756 1.00 94.38 84 THR A CA 1
ATOM 688 C C . THR A 1 84 ? -2.091 -34.220 -8.374 1.00 94.38 84 THR A C 1
ATOM 690 O O . THR A 1 84 ? -0.907 -34.509 -8.508 1.00 94.38 84 THR A O 1
ATOM 693 N N . LEU A 1 85 ? -2.594 -33.056 -8.790 1.00 90.00 85 LEU A N 1
ATOM 694 C CA . LEU A 1 85 ? -1.908 -32.050 -9.607 1.00 90.00 85 LEU A CA 1
ATOM 695 C C . LEU A 1 85 ? -1.377 -32.585 -10.948 1.00 90.00 85 LEU A C 1
ATOM 697 O O . LEU A 1 85 ? -0.646 -31.884 -11.649 1.00 90.00 85 LEU A O 1
ATOM 701 N N . THR A 1 86 ? -1.792 -33.789 -11.353 1.00 88.19 86 THR A N 1
ATOM 702 C CA . THR A 1 86 ? -1.462 -34.367 -12.660 1.00 88.19 86 THR A CA 1
ATOM 703 C C . THR A 1 86 ? -2.336 -33.768 -13.758 1.00 88.19 86 THR A C 1
ATOM 705 O O . THR A 1 86 ? -3.398 -33.199 -13.494 1.00 88.19 86 THR A O 1
ATOM 708 N N . ARG A 1 87 ? -1.859 -33.829 -15.001 1.00 86.12 87 ARG A N 1
ATOM 709 C CA . ARG A 1 87 ? -2.561 -33.327 -16.187 1.00 86.12 87 ARG A CA 1
ATOM 710 C C . ARG A 1 87 ? -2.671 -34.454 -17.215 1.00 86.12 87 ARG A C 1
ATOM 712 O O . ARG A 1 87 ? -1.779 -35.307 -17.225 1.00 86.12 87 ARG A O 1
ATOM 719 N N . PRO A 1 88 ? -3.702 -34.445 -18.074 1.00 84.19 88 PRO A N 1
ATOM 720 C CA . PRO A 1 88 ? -3.745 -35.313 -19.244 1.00 84.19 88 PRO A CA 1
ATOM 721 C C . PRO A 1 88 ? -2.456 -35.180 -20.072 1.00 84.19 88 PRO A C 1
ATOM 723 O O . PRO A 1 88 ? -1.939 -34.074 -20.247 1.00 84.19 88 PRO A O 1
ATOM 726 N N . GLN A 1 89 ? -1.905 -36.309 -20.517 1.00 82.12 89 GLN A N 1
ATOM 727 C CA . GLN A 1 89 ? -0.699 -36.361 -21.349 1.00 82.12 89 GLN A CA 1
ATOM 728 C C . GLN A 1 89 ? -1.106 -36.514 -22.814 1.00 82.12 89 GLN A C 1
ATOM 730 O O . GLN A 1 89 ? -0.970 -37.588 -23.390 1.00 82.12 89 GLN A O 1
ATOM 735 N N . ASP A 1 90 ? -1.653 -35.447 -23.389 1.00 84.81 90 ASP A N 1
ATOM 736 C CA . ASP A 1 90 ? -2.006 -35.411 -24.807 1.00 84.81 90 ASP A CA 1
ATOM 737 C C . ASP A 1 90 ? -0.918 -34.694 -25.607 1.00 84.81 90 ASP A C 1
ATOM 739 O O . ASP A 1 90 ? -0.405 -33.651 -25.186 1.00 84.81 90 ASP A O 1
ATOM 743 N N . ASP A 1 91 ? -0.593 -35.222 -26.784 1.00 86.38 91 ASP A N 1
ATOM 744 C CA . ASP A 1 91 ? 0.375 -34.589 -27.673 1.00 86.38 91 ASP A CA 1
ATOM 745 C C . ASP A 1 91 ? -0.258 -33.399 -28.418 1.00 86.38 91 ASP A C 1
ATOM 747 O O . ASP A 1 91 ? -1.374 -33.505 -28.945 1.00 86.38 91 ASP A O 1
ATOM 751 N N . PRO A 1 92 ? 0.425 -32.240 -28.485 1.00 86.50 92 PRO A N 1
ATOM 752 C CA . PRO A 1 92 ? -0.066 -31.093 -29.231 1.00 86.50 92 PRO A CA 1
ATOM 753 C C . PRO A 1 92 ? -0.052 -31.383 -30.737 1.00 86.50 92 PRO A C 1
ATOM 755 O O . PRO A 1 92 ? 0.978 -31.726 -31.316 1.00 86.50 92 PRO A O 1
ATOM 758 N N . ALA A 1 93 ? -1.194 -31.183 -31.386 1.00 88.00 93 ALA A N 1
ATOM 759 C CA . ALA A 1 93 ? -1.325 -31.226 -32.831 1.00 88.00 93 ALA A CA 1
ATOM 760 C C . ALA A 1 93 ? -0.546 -30.063 -33.483 1.00 88.00 93 ALA A C 1
ATOM 762 O O . ALA A 1 93 ? -0.429 -28.984 -32.884 1.00 88.00 93 ALA A O 1
ATOM 763 N N . PRO A 1 94 ? -0.032 -30.241 -34.716 1.00 86.62 94 PRO A N 1
ATOM 764 C CA . PRO A 1 94 ? 0.643 -29.174 -35.444 1.00 86.62 94 PRO A CA 1
ATOM 765 C C . PRO A 1 94 ? -0.310 -27.993 -35.645 1.00 86.62 94 PRO A C 1
ATOM 767 O O . PRO A 1 94 ? -1.428 -28.153 -36.137 1.00 86.62 94 PRO A O 1
ATOM 770 N N . ARG A 1 95 ? 0.131 -26.796 -35.251 1.00 81.19 95 ARG A N 1
ATOM 771 C CA . ARG A 1 95 ? -0.646 -25.564 -35.410 1.00 81.19 95 ARG A CA 1
ATOM 772 C C . ARG A 1 95 ? -0.143 -24.796 -36.630 1.00 81.19 95 ARG A C 1
ATOM 774 O O . ARG A 1 95 ? 1.073 -24.675 -36.781 1.00 81.19 95 ARG A O 1
ATOM 781 N N . PRO A 1 96 ? -1.041 -24.266 -37.477 1.00 79.25 96 PRO A N 1
ATOM 782 C CA . PRO A 1 96 ? -0.628 -23.365 -38.540 1.00 79.25 96 PRO A CA 1
ATOM 783 C C . PRO A 1 96 ? 0.025 -22.119 -37.935 1.00 79.25 96 PRO A C 1
ATOM 785 O O . PRO A 1 96 ? -0.325 -21.695 -36.828 1.00 79.25 96 PRO A O 1
ATOM 788 N N . GLU A 1 97 ? 0.969 -21.528 -38.665 1.00 73.62 97 GLU A N 1
ATOM 789 C CA . GLU A 1 97 ? 1.525 -20.236 -38.278 1.00 73.62 97 GLU A CA 1
ATOM 790 C C . GLU A 1 97 ? 0.412 -19.182 -38.213 1.00 73.62 97 GLU A C 1
ATOM 792 O O . GLU A 1 97 ? -0.571 -19.222 -38.959 1.00 73.62 97 GLU A O 1
ATOM 797 N N . LEU A 1 98 ? 0.553 -18.236 -37.286 1.00 71.81 98 LEU A N 1
ATOM 798 C CA . LEU A 1 98 ? -0.386 -17.129 -37.145 1.00 71.81 98 LEU A CA 1
ATOM 799 C C . LEU A 1 98 ? -0.420 -16.321 -38.449 1.00 71.81 98 LEU A C 1
ATOM 801 O O . LEU A 1 98 ? 0.553 -15.664 -38.803 1.00 71.81 98 LEU A O 1
ATOM 805 N N . ALA A 1 99 ? -1.567 -16.335 -39.133 1.00 68.12 99 ALA A N 1
ATOM 806 C CA . ALA A 1 99 ? -1.753 -15.662 -40.423 1.00 68.12 99 ALA A CA 1
ATOM 807 C C . ALA A 1 99 ? -1.577 -14.132 -40.356 1.00 68.12 99 ALA A C 1
ATOM 809 O O . ALA A 1 99 ? -1.323 -13.482 -41.371 1.00 68.12 99 ALA A O 1
ATOM 810 N N . HIS A 1 100 ? -1.717 -13.543 -39.166 1.00 66.00 100 HIS A N 1
ATOM 811 C CA . HIS A 1 100 ? -1.546 -12.114 -38.937 1.00 66.00 100 HIS A CA 1
ATOM 812 C C . HIS A 1 100 ? -0.548 -11.890 -37.807 1.00 66.00 100 HIS A C 1
ATOM 814 O O . HIS A 1 100 ? -0.853 -12.136 -36.638 1.00 66.00 100 HIS A O 1
ATOM 820 N N . ALA A 1 101 ? 0.635 -11.384 -38.155 1.00 67.19 101 ALA A N 1
ATOM 821 C CA . ALA A 1 101 ? 1.532 -10.819 -37.162 1.00 67.19 101 ALA A CA 1
ATOM 822 C C . ALA A 1 101 ? 0.886 -9.531 -36.617 1.00 67.19 101 ALA A C 1
ATOM 824 O O . ALA A 1 101 ? 0.525 -8.650 -37.408 1.00 67.19 101 ALA A O 1
ATOM 825 N N . PRO A 1 102 ? 0.683 -9.402 -35.294 1.00 70.69 102 PRO A N 1
ATOM 826 C CA . PRO A 1 102 ? 0.202 -8.152 -34.727 1.00 70.69 102 PRO A CA 1
ATOM 827 C C . PRO A 1 102 ? 1.190 -7.034 -35.067 1.00 70.69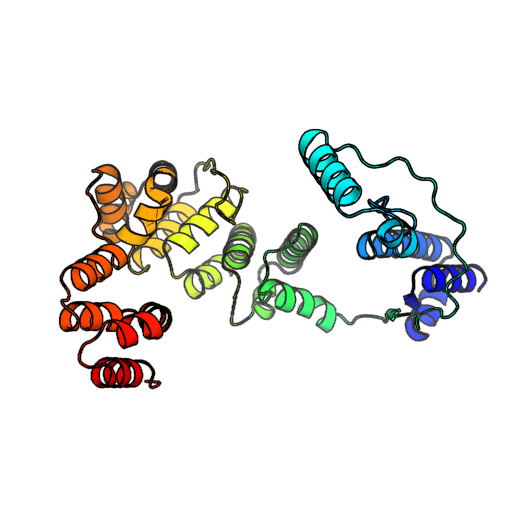 102 PRO A C 1
ATOM 829 O O . PRO A 1 102 ? 2.400 -7.257 -35.113 1.00 70.69 102 PRO A O 1
ATOM 832 N N . ARG A 1 103 ? 0.677 -5.817 -35.297 1.00 81.75 103 ARG A N 1
ATOM 833 C CA . ARG A 1 103 ? 1.551 -4.652 -35.475 1.00 81.75 103 ARG A CA 1
ATOM 834 C C . ARG A 1 103 ? 2.452 -4.530 -34.241 1.00 81.75 103 ARG A C 1
ATOM 836 O O . ARG A 1 103 ? 1.913 -4.520 -33.128 1.00 81.75 103 ARG A O 1
ATOM 843 N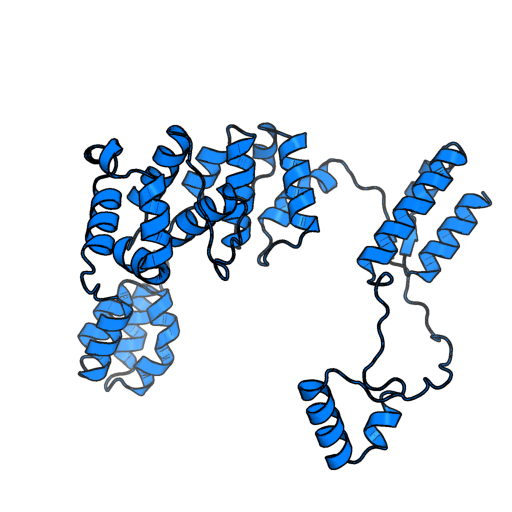 N . PRO A 1 104 ? 3.780 -4.452 -34.415 1.00 86.81 104 PRO A N 1
ATOM 844 C CA . PRO A 1 104 ? 4.685 -4.418 -33.284 1.00 86.81 104 PRO A CA 1
ATOM 845 C C . PRO A 1 104 ? 4.450 -3.156 -32.451 1.00 86.81 104 PRO A C 1
ATOM 847 O O . PRO A 1 104 ? 4.191 -2.077 -32.988 1.00 86.81 104 PRO A O 1
ATOM 850 N N . ARG A 1 105 ? 4.549 -3.288 -31.126 1.00 92.25 105 ARG A N 1
ATOM 851 C CA . ARG A 1 105 ? 4.556 -2.136 -30.222 1.00 92.25 105 ARG A CA 1
ATOM 852 C C . ARG A 1 105 ? 5.871 -1.389 -30.383 1.00 92.25 105 ARG A C 1
ATOM 854 O O . ARG A 1 105 ? 6.942 -1.975 -30.220 1.00 92.25 105 ARG A O 1
ATOM 861 N N . LEU A 1 106 ? 5.775 -0.103 -30.694 1.00 93.94 106 LEU A N 1
ATOM 862 C CA . LEU A 1 106 ? 6.943 0.740 -30.880 1.00 93.94 106 LEU A CA 1
ATOM 863 C C . LEU A 1 106 ? 7.588 1.063 -29.527 1.00 93.94 106 LEU A C 1
ATOM 865 O O . LEU A 1 106 ? 6.899 1.442 -28.582 1.00 93.94 106 LEU A O 1
ATOM 869 N N . ILE A 1 107 ? 8.902 0.888 -29.442 1.00 93.56 107 ILE A N 1
ATOM 870 C CA . ILE A 1 107 ? 9.748 1.310 -28.331 1.00 93.56 107 ILE A CA 1
ATOM 871 C C . ILE A 1 107 ? 10.427 2.601 -28.765 1.00 93.56 107 ILE A C 1
ATOM 873 O O . ILE A 1 107 ? 11.171 2.626 -29.749 1.00 93.56 107 ILE A O 1
ATOM 877 N N . GLU A 1 108 ? 10.158 3.660 -28.017 1.00 93.50 108 GLU A N 1
ATOM 878 C CA . GLU A 1 108 ? 10.652 5.008 -28.272 1.00 93.50 108 GLU A CA 1
ATOM 879 C C . GLU A 1 108 ? 11.700 5.401 -27.225 1.00 93.50 108 GLU A C 1
ATOM 881 O O . GLU A 1 108 ? 11.901 4.709 -26.221 1.00 93.50 108 GLU A O 1
ATOM 886 N N . ARG A 1 109 ? 12.408 6.508 -27.467 1.00 91.56 109 ARG A N 1
ATOM 887 C CA . ARG A 1 109 ? 13.306 7.086 -26.466 1.00 91.56 109 ARG A CA 1
ATOM 888 C C . ARG A 1 109 ? 12.457 7.805 -25.426 1.00 91.56 109 ARG A C 1
ATOM 890 O O . ARG A 1 109 ? 11.719 8.713 -25.779 1.00 91.56 109 ARG A O 1
ATOM 897 N N . GLY A 1 110 ? 12.592 7.404 -24.166 1.00 89.62 110 GLY A N 1
ATOM 898 C CA . GLY A 1 110 ? 11.959 8.115 -23.060 1.00 89.62 110 GLY A CA 1
ATOM 899 C C . GLY A 1 110 ? 12.718 9.390 -22.693 1.00 89.62 110 GLY A C 1
ATOM 900 O O . GLY A 1 110 ? 13.945 9.445 -22.843 1.00 89.62 110 GLY A O 1
ATOM 901 N N . THR A 1 111 ? 12.006 10.393 -22.182 1.00 91.25 111 THR A N 1
ATOM 902 C CA . THR A 1 111 ? 12.625 11.585 -21.579 1.00 91.25 111 THR A CA 1
ATOM 903 C C . THR A 1 111 ? 12.890 11.396 -20.083 1.00 91.25 111 THR A C 1
ATOM 905 O O . THR A 1 111 ? 12.408 10.448 -19.452 1.00 91.25 111 THR A O 1
ATOM 908 N N . GLU A 1 112 ? 13.675 12.298 -19.486 1.00 87.44 112 GLU A N 1
ATOM 909 C CA . GLU A 1 112 ? 13.869 12.291 -18.032 1.00 87.44 112 GLU A CA 1
ATOM 910 C C . GLU A 1 112 ? 12.552 12.565 -17.297 1.00 87.44 112 GLU A C 1
ATOM 912 O O . GLU A 1 112 ? 12.271 11.911 -16.300 1.00 87.44 112 GLU A O 1
ATOM 917 N N . GLU A 1 113 ? 11.697 13.443 -17.822 1.00 88.06 113 GLU A N 1
ATOM 918 C CA . GLU A 1 113 ? 10.385 13.741 -17.241 1.00 88.06 113 GLU A CA 1
ATOM 919 C C . GLU A 1 113 ? 9.458 12.521 -17.251 1.00 88.06 113 GLU A C 1
ATOM 921 O O . GLU A 1 113 ? 8.759 12.265 -16.268 1.00 88.06 113 GLU A O 1
ATOM 926 N N . GLU A 1 114 ? 9.457 11.744 -18.337 1.00 90.44 114 GLU A N 1
ATOM 927 C CA . GLU A 1 114 ? 8.668 10.512 -18.430 1.00 90.44 114 GLU A CA 1
ATOM 928 C C . GLU A 1 114 ? 9.162 9.459 -17.444 1.00 90.44 114 GLU A C 1
ATOM 930 O O . GLU A 1 114 ? 8.353 8.860 -16.731 1.00 90.44 114 GLU A O 1
ATOM 935 N N . ARG A 1 115 ? 10.487 9.272 -17.353 1.00 88.69 115 ARG A N 1
ATOM 936 C CA . ARG A 1 115 ? 11.106 8.395 -16.352 1.00 88.69 115 ARG A CA 1
ATOM 937 C C . ARG A 1 115 ? 10.693 8.817 -14.945 1.00 88.69 115 ARG A C 1
ATOM 939 O O . ARG A 1 115 ? 10.277 7.978 -14.152 1.00 88.69 115 ARG A O 1
ATOM 946 N N . ASP A 1 116 ? 10.794 10.101 -14.635 1.00 85.12 116 ASP A N 1
ATOM 947 C CA . ASP A 1 116 ? 10.484 10.644 -13.315 1.00 85.12 116 ASP A CA 1
ATOM 948 C C . ASP A 1 116 ? 8.987 10.489 -12.979 1.00 85.12 116 ASP A C 1
ATOM 950 O O . ASP A 1 116 ? 8.616 10.185 -11.840 1.00 85.12 116 ASP A O 1
ATOM 954 N N . GLY A 1 117 ? 8.119 10.593 -13.990 1.00 91.50 117 GLY A N 1
ATOM 955 C CA . GLY A 1 117 ? 6.681 10.353 -13.881 1.00 91.50 117 GLY A CA 1
ATOM 956 C C . GLY A 1 117 ? 6.302 8.910 -13.527 1.00 91.50 117 GLY A C 1
ATOM 957 O O . GLY A 1 117 ? 5.239 8.693 -12.932 1.00 91.50 117 GLY A O 1
ATOM 958 N N . ILE A 1 118 ? 7.163 7.922 -13.812 1.00 94.19 118 ILE A N 1
ATOM 959 C CA . ILE A 1 118 ? 6.925 6.509 -13.460 1.00 94.19 118 ILE A CA 1
ATOM 960 C C . ILE A 1 118 ? 6.727 6.360 -11.953 1.00 94.19 118 ILE A C 1
ATOM 962 O O . ILE A 1 118 ? 5.782 5.694 -11.526 1.00 94.19 118 ILE A O 1
ATOM 966 N N . PHE A 1 119 ? 7.549 7.021 -11.134 1.00 96.00 119 PHE A N 1
ATOM 967 C CA . PHE A 1 119 ? 7.411 6.948 -9.680 1.00 96.00 119 PHE A CA 1
ATOM 968 C C . PHE A 1 119 ? 6.027 7.423 -9.220 1.00 96.00 119 PHE A C 1
ATOM 970 O O . PHE A 1 119 ? 5.354 6.749 -8.438 1.00 96.00 119 PHE A O 1
ATOM 977 N N . THR A 1 120 ? 5.556 8.554 -9.751 1.00 96.19 120 THR A N 1
ATOM 978 C CA . THR A 1 120 ? 4.221 9.076 -9.439 1.00 96.19 120 THR A CA 1
ATOM 979 C C . THR A 1 120 ? 3.122 8.095 -9.852 1.00 96.19 120 THR A C 1
ATOM 981 O O . THR A 1 120 ? 2.161 7.900 -9.102 1.00 96.19 120 THR A O 1
ATOM 984 N N . LEU A 1 121 ? 3.251 7.453 -11.018 1.00 96.31 121 LEU A N 1
ATOM 985 C CA . LEU A 1 121 ? 2.297 6.447 -11.493 1.00 96.31 121 LEU A CA 1
ATOM 986 C C . LEU A 1 121 ? 2.268 5.211 -10.586 1.00 96.31 121 LEU A C 1
ATOM 988 O O . LEU A 1 121 ? 1.178 4.770 -10.214 1.00 96.31 121 LEU A O 1
ATOM 992 N N . LEU A 1 122 ? 3.436 4.709 -10.172 1.00 96.81 122 LEU A N 1
ATOM 993 C CA . LEU A 1 122 ? 3.553 3.591 -9.235 1.00 96.81 122 LEU A CA 1
ATOM 994 C C . LEU A 1 122 ? 2.850 3.923 -7.915 1.00 96.81 122 LEU A C 1
ATOM 996 O O . LEU A 1 122 ? 1.934 3.216 -7.498 1.00 96.81 122 LEU A O 1
ATOM 1000 N N . VAL A 1 123 ? 3.180 5.048 -7.277 1.00 96.88 123 VAL A N 1
ATOM 1001 C CA . VAL A 1 123 ? 2.575 5.413 -5.982 1.00 96.88 123 VAL A CA 1
ATOM 1002 C C . VAL A 1 123 ? 1.049 5.616 -6.089 1.00 96.88 123 VAL A C 1
ATOM 1004 O O . VAL A 1 123 ? 0.318 5.327 -5.139 1.00 96.88 123 VAL A O 1
ATOM 1007 N N . ARG A 1 124 ? 0.533 6.046 -7.251 1.00 96.88 124 ARG A N 1
ATOM 1008 C CA . ARG A 1 124 ? -0.914 6.188 -7.517 1.00 96.88 124 ARG A CA 1
ATOM 1009 C C . ARG A 1 124 ? -1.620 4.884 -7.895 1.00 96.88 124 ARG A C 1
ATOM 1011 O O . ARG A 1 124 ? -2.849 4.897 -8.040 1.00 96.88 124 ARG A O 1
ATOM 1018 N N . ALA A 1 125 ? -0.898 3.777 -8.054 1.00 96.62 125 ALA A N 1
ATOM 1019 C CA . ALA A 1 125 ? -1.490 2.500 -8.418 1.00 96.62 125 ALA A CA 1
ATOM 1020 C C . ALA A 1 125 ? -2.546 2.058 -7.388 1.00 96.62 125 ALA A C 1
ATOM 1022 O O . ALA A 1 125 ? -2.370 2.160 -6.170 1.00 96.62 125 ALA A O 1
ATOM 1023 N N . LYS A 1 126 ? -3.679 1.558 -7.897 1.00 96.56 126 LYS A N 1
ATOM 1024 C CA . LYS A 1 126 ? -4.789 1.040 -7.075 1.00 96.56 126 LYS A CA 1
ATOM 1025 C C . LYS A 1 126 ? -4.577 -0.414 -6.644 1.00 96.56 126 LYS A C 1
ATOM 1027 O O . LYS A 1 126 ? -5.256 -0.879 -5.736 1.00 96.56 126 LYS A O 1
ATOM 1032 N N . THR A 1 127 ? -3.663 -1.120 -7.300 1.00 95.44 127 THR A N 1
ATOM 1033 C CA . THR A 1 127 ? -3.300 -2.512 -7.026 1.00 95.44 127 THR A CA 1
ATOM 1034 C C . THR A 1 127 ? -2.044 -2.582 -6.167 1.00 95.44 127 THR A C 1
ATOM 1036 O O . THR A 1 127 ? -1.237 -1.652 -6.167 1.00 95.44 127 THR A O 1
ATOM 1039 N N . ALA A 1 128 ? -1.878 -3.680 -5.431 1.00 95.06 128 ALA A N 1
ATOM 1040 C CA . ALA A 1 128 ? -0.650 -3.940 -4.690 1.00 95.06 128 ALA A CA 1
ATOM 1041 C C . ALA A 1 128 ? 0.553 -4.036 -5.642 1.00 95.06 128 ALA A C 1
ATOM 1043 O O . ALA A 1 128 ? 0.424 -4.551 -6.754 1.00 95.06 128 ALA A O 1
ATOM 1044 N N . PHE A 1 129 ? 1.707 -3.549 -5.192 1.00 96.25 129 PHE A N 1
ATOM 1045 C CA . PHE A 1 129 ? 2.952 -3.635 -5.946 1.00 96.25 129 PHE A CA 1
ATOM 1046 C C . PHE A 1 129 ? 3.385 -5.072 -6.225 1.00 96.25 129 PHE A C 1
ATOM 1048 O O . PHE A 1 129 ? 3.455 -5.904 -5.313 1.00 96.25 129 PHE A O 1
ATOM 1055 N N . SER A 1 130 ? 3.758 -5.317 -7.480 1.00 93.56 130 SER A N 1
ATOM 1056 C CA . SER A 1 130 ? 4.555 -6.471 -7.875 1.00 93.56 130 SER A CA 1
ATOM 1057 C C . SER A 1 130 ? 5.977 -6.380 -7.290 1.00 93.56 130 SER A C 1
ATOM 1059 O O . SER A 1 130 ? 6.382 -5.321 -6.802 1.00 93.56 130 SER A O 1
ATOM 1061 N N . PRO A 1 131 ? 6.769 -7.469 -7.322 1.00 91.94 131 PRO A N 1
ATOM 1062 C CA . PRO A 1 131 ? 8.174 -7.412 -6.922 1.00 91.94 131 PRO A CA 1
ATOM 1063 C C . PRO A 1 131 ? 8.976 -6.355 -7.696 1.00 91.94 131 PRO A C 1
ATOM 1065 O O . PRO A 1 131 ? 9.735 -5.619 -7.078 1.00 91.94 131 PRO A O 1
ATOM 1068 N N . GLN A 1 132 ? 8.735 -6.220 -9.006 1.00 91.69 132 GLN A N 1
ATOM 1069 C CA . GLN A 1 132 ? 9.405 -5.218 -9.840 1.00 91.69 132 GLN A CA 1
ATOM 1070 C C . GLN A 1 132 ? 9.036 -3.793 -9.414 1.00 91.69 132 GLN A C 1
ATOM 1072 O O . GLN A 1 132 ? 9.921 -2.970 -9.226 1.00 91.69 132 GLN A O 1
ATOM 1077 N N . ASP A 1 133 ? 7.750 -3.518 -9.168 1.00 95.94 133 ASP A N 1
ATOM 1078 C CA . ASP A 1 133 ? 7.312 -2.182 -8.736 1.00 95.94 133 ASP A CA 1
ATOM 1079 C C . ASP A 1 133 ? 7.994 -1.756 -7.424 1.00 95.94 133 ASP A C 1
ATOM 1081 O O . ASP A 1 133 ? 8.298 -0.581 -7.222 1.00 95.94 133 ASP A O 1
ATOM 1085 N N . ARG A 1 134 ? 8.237 -2.711 -6.515 1.00 96.25 134 ARG A N 1
ATOM 1086 C CA . ARG A 1 134 ? 8.955 -2.464 -5.255 1.00 96.25 134 ARG A CA 1
ATOM 1087 C C . ARG A 1 134 ? 10.420 -2.124 -5.500 1.00 96.25 134 ARG A C 1
ATOM 1089 O O . ARG A 1 134 ? 10.907 -1.158 -4.921 1.00 96.25 134 ARG A O 1
ATOM 1096 N N . GLU A 1 135 ? 11.093 -2.888 -6.359 1.00 96.06 135 GLU A N 1
ATOM 1097 C CA . GLU A 1 135 ? 12.480 -2.622 -6.759 1.00 96.06 135 GLU A CA 1
ATOM 1098 C C . GLU A 1 135 ? 12.615 -1.245 -7.419 1.00 96.06 135 GLU A C 1
ATOM 1100 O O . GLU A 1 135 ? 13.523 -0.484 -7.082 1.00 96.06 135 GLU A O 1
ATOM 1105 N N . ASP A 1 136 ? 11.669 -0.888 -8.289 1.00 95.81 136 ASP A N 1
ATOM 1106 C CA . ASP A 1 136 ? 11.645 0.410 -8.956 1.00 95.81 136 ASP A CA 1
ATOM 1107 C C . ASP A 1 136 ? 11.447 1.537 -7.933 1.00 95.81 136 ASP A C 1
ATOM 1109 O O . ASP A 1 136 ? 12.237 2.481 -7.897 1.00 95.81 136 ASP A O 1
ATOM 1113 N N . VAL A 1 137 ? 10.456 1.431 -7.036 1.00 97.00 137 VAL A N 1
ATOM 1114 C CA . VAL A 1 137 ? 10.245 2.403 -5.945 1.00 97.00 137 VAL A CA 1
ATOM 1115 C C . VAL A 1 137 ? 11.507 2.571 -5.098 1.00 97.00 137 VAL A C 1
ATOM 1117 O O . VAL A 1 137 ? 11.889 3.703 -4.788 1.00 97.00 137 VAL A O 1
ATOM 1120 N N . ASP A 1 138 ? 12.175 1.475 -4.741 1.00 97.00 138 ASP A N 1
ATOM 1121 C CA . ASP A 1 138 ? 13.405 1.516 -3.956 1.00 97.00 138 ASP A CA 1
ATOM 1122 C C . ASP A 1 138 ? 14.524 2.247 -4.708 1.00 97.00 138 ASP A C 1
ATOM 1124 O O . ASP A 1 138 ? 15.212 3.085 -4.111 1.00 97.00 138 ASP A O 1
ATOM 1128 N N . ALA A 1 139 ? 14.673 1.975 -6.009 1.00 96.25 139 ALA A N 1
ATOM 1129 C CA . ALA A 1 139 ? 15.646 2.621 -6.883 1.00 96.25 139 ALA A CA 1
ATOM 1130 C C . ALA A 1 139 ? 15.371 4.124 -7.036 1.00 96.25 139 ALA A C 1
ATOM 1132 O O . ALA A 1 139 ? 16.296 4.926 -6.899 1.00 96.25 139 ALA A O 1
ATOM 1133 N N . PHE A 1 140 ? 14.111 4.524 -7.232 1.00 96.75 140 PHE A N 1
ATOM 1134 C CA . PHE A 1 140 ? 13.707 5.930 -7.294 1.00 96.75 140 PHE A CA 1
ATOM 1135 C C . PHE A 1 140 ? 14.016 6.656 -5.978 1.00 96.75 140 PHE A C 1
ATOM 1137 O O . PHE A 1 140 ? 14.680 7.693 -5.981 1.00 96.75 140 PHE A O 1
ATOM 1144 N N . VAL A 1 141 ? 13.609 6.107 -4.829 1.00 96.94 141 VAL A N 1
ATOM 1145 C CA . VAL A 1 141 ? 13.877 6.741 -3.523 1.00 96.94 141 VAL A CA 1
ATOM 1146 C C . VAL A 1 141 ? 15.383 6.849 -3.255 1.00 96.94 141 VAL A C 1
ATOM 1148 O O . VAL A 1 141 ? 15.854 7.867 -2.741 1.00 96.94 141 VAL A O 1
ATOM 1151 N N . LEU A 1 142 ? 16.156 5.827 -3.628 1.00 96.12 142 LEU A N 1
ATOM 1152 C CA . LEU A 1 142 ? 17.613 5.827 -3.510 1.00 96.12 142 LEU A CA 1
ATOM 1153 C C . LEU A 1 142 ? 18.268 6.882 -4.416 1.00 96.12 142 LEU A C 1
ATOM 1155 O O . LEU A 1 142 ? 19.190 7.567 -3.973 1.00 96.12 142 LEU A O 1
ATOM 1159 N N . HIS A 1 143 ? 17.788 7.022 -5.652 1.00 94.62 143 HIS A N 1
ATOM 1160 C CA . HIS A 1 143 ? 18.330 7.947 -6.643 1.00 94.62 143 HIS A CA 1
ATOM 1161 C C . HIS A 1 143 ? 18.040 9.411 -6.288 1.00 94.62 143 HIS A C 1
ATOM 1163 O O . HIS A 1 143 ? 18.961 10.221 -6.218 1.00 94.62 143 HIS A O 1
ATOM 1169 N N . TYR A 1 144 ? 16.776 9.752 -6.011 1.00 94.81 144 TYR A N 1
ATOM 1170 C CA . TYR A 1 144 ? 16.371 11.146 -5.789 1.00 94.81 144 TYR A CA 1
ATOM 1171 C C . TYR A 1 144 ? 16.546 11.621 -4.345 1.00 94.81 144 TYR A C 1
ATOM 1173 O O . TYR A 1 144 ? 16.628 12.829 -4.111 1.00 94.81 144 TYR A O 1
ATOM 1181 N N . ARG A 1 145 ? 16.601 10.712 -3.361 1.00 95.81 145 ARG A N 1
ATOM 1182 C CA . ARG A 1 145 ? 16.656 11.068 -1.932 1.00 95.81 145 ARG A CA 1
ATOM 1183 C C . ARG A 1 145 ? 15.553 12.074 -1.579 1.00 95.81 145 ARG A C 1
ATOM 1185 O O . ARG A 1 145 ? 14.401 11.873 -1.944 1.00 95.81 145 ARG A O 1
ATOM 1192 N N . ASP A 1 146 ? 15.888 13.176 -0.912 1.00 96.81 146 ASP A N 1
ATOM 1193 C CA . ASP A 1 146 ? 14.934 14.226 -0.541 1.00 96.81 146 ASP A CA 1
ATOM 1194 C C . ASP A 1 146 ? 14.268 14.903 -1.756 1.00 96.81 146 ASP A C 1
ATOM 1196 O O . ASP A 1 146 ? 13.156 15.417 -1.630 1.00 96.81 146 ASP A O 1
ATOM 1200 N N . ALA A 1 147 ? 14.884 14.873 -2.947 1.00 95.50 147 ALA A N 1
ATOM 1201 C CA . ALA A 1 147 ? 14.296 15.446 -4.159 1.00 95.50 147 ALA A CA 1
ATOM 1202 C C . ALA A 1 147 ? 13.082 14.652 -4.676 1.00 95.50 147 ALA A C 1
ATOM 1204 O O . ALA A 1 147 ? 12.299 15.200 -5.455 1.00 95.50 147 ALA A O 1
ATOM 1205 N N . ILE A 1 148 ? 12.865 13.420 -4.182 1.00 95.94 148 ILE A N 1
ATOM 1206 C CA . ILE A 1 148 ? 11.689 12.598 -4.516 1.00 95.94 148 ILE A CA 1
ATOM 1207 C C . ILE A 1 148 ? 10.372 13.299 -4.155 1.00 95.94 148 ILE A C 1
ATOM 1209 O O . ILE A 1 148 ? 9.325 12.986 -4.714 1.00 95.94 148 ILE A O 1
ATOM 1213 N N . ALA A 1 149 ? 10.428 14.291 -3.256 1.00 95.75 149 ALA A N 1
ATOM 1214 C CA . ALA A 1 149 ? 9.297 15.117 -2.848 1.00 95.75 149 ALA A CA 1
ATOM 1215 C C . ALA A 1 149 ? 8.481 15.657 -4.030 1.00 95.75 149 ALA A C 1
ATOM 1217 O O . ALA A 1 149 ? 7.258 15.719 -3.946 1.00 95.75 149 ALA A O 1
ATOM 1218 N N . LYS A 1 150 ? 9.156 16.020 -5.130 1.00 94.00 150 LYS A N 1
ATOM 1219 C CA . LYS A 1 150 ? 8.538 16.595 -6.335 1.00 94.00 150 LYS A CA 1
ATOM 1220 C C . LYS A 1 150 ? 7.628 15.613 -7.076 1.00 94.00 150 LYS A C 1
ATOM 1222 O O . LYS A 1 150 ? 6.756 16.045 -7.819 1.00 94.00 150 LYS A O 1
ATOM 1227 N N . PHE A 1 151 ? 7.830 14.315 -6.863 1.00 94.12 151 PHE A N 1
ATOM 1228 C CA . PHE A 1 151 ? 7.127 13.241 -7.562 1.00 94.12 151 PHE A CA 1
ATOM 1229 C C . PHE A 1 151 ? 6.093 12.537 -6.674 1.00 94.12 151 PHE A C 1
ATOM 1231 O O . PHE A 1 151 ? 5.413 11.611 -7.127 1.00 94.12 151 PHE A O 1
ATOM 1238 N N . LEU A 1 152 ? 5.954 12.953 -5.408 1.00 94.88 152 LEU A N 1
ATOM 1239 C CA . LEU A 1 152 ? 4.940 12.406 -4.510 1.00 94.88 152 LEU A CA 1
ATOM 1240 C C . LEU A 1 152 ? 3.542 12.863 -4.955 1.00 94.88 152 LEU A C 1
ATOM 1242 O O . LEU A 1 152 ? 3.304 14.065 -5.075 1.00 94.88 152 LEU A O 1
ATOM 1246 N N . PRO A 1 153 ? 2.594 11.935 -5.175 1.00 94.25 153 PRO A N 1
ATOM 1247 C CA . PRO A 1 153 ? 1.248 12.295 -5.593 1.00 94.25 153 PRO A CA 1
ATOM 1248 C C . PRO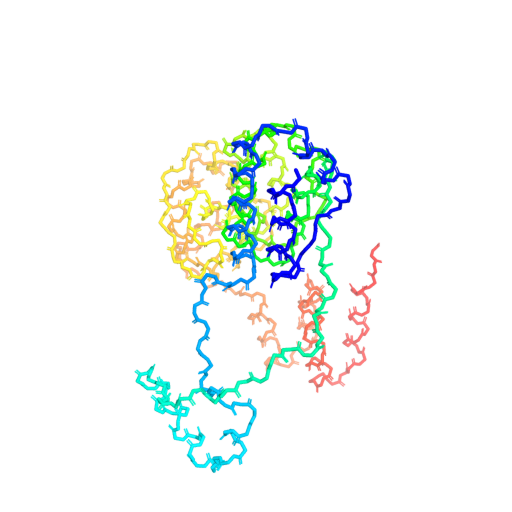 A 1 153 ? 0.412 12.835 -4.431 1.00 94.25 153 PRO A C 1
ATOM 1250 O O . PRO A 1 153 ? 0.679 12.574 -3.258 1.00 94.25 153 PRO A O 1
ATOM 1253 N N . ASP A 1 154 ? -0.700 13.487 -4.769 1.00 93.94 154 ASP A N 1
ATOM 1254 C CA . ASP A 1 154 ? -1.667 13.968 -3.779 1.00 93.94 154 ASP A CA 1
ATOM 1255 C C . ASP A 1 154 ? -2.573 12.886 -3.187 1.00 93.94 154 ASP A C 1
ATOM 1257 O O . ASP A 1 154 ? -3.263 13.134 -2.196 1.00 93.94 154 ASP A O 1
ATOM 1261 N N . ALA A 1 155 ? -2.571 11.687 -3.772 1.00 94.06 155 ALA A N 1
ATOM 1262 C CA . ALA A 1 155 ? -3.364 10.554 -3.323 1.00 94.06 155 ALA A CA 1
ATOM 1263 C C . ALA A 1 155 ? -2.596 9.238 -3.477 1.00 94.06 155 ALA A C 1
ATOM 1265 O O . ALA A 1 155 ? -1.954 8.997 -4.499 1.00 94.06 155 ALA A O 1
ATOM 1266 N N . VAL A 1 156 ? -2.749 8.362 -2.480 1.00 97.00 156 VAL A N 1
ATOM 1267 C CA . VAL A 1 156 ? -2.179 7.008 -2.447 1.00 97.00 156 VAL A CA 1
ATOM 1268 C C . VAL A 1 156 ? -3.323 6.013 -2.210 1.00 97.00 156 VAL A C 1
ATOM 1270 O O . VAL A 1 156 ? -3.694 5.769 -1.059 1.00 97.00 156 VAL A O 1
ATOM 1273 N N . PRO A 1 157 ? -3.966 5.492 -3.275 1.00 96.75 157 PRO A N 1
ATOM 1274 C CA . PRO A 1 157 ? -5.195 4.705 -3.138 1.00 96.75 157 PRO A CA 1
ATOM 1275 C C . PRO A 1 157 ? -4.995 3.363 -2.423 1.00 96.75 157 PRO A C 1
ATOM 1277 O O . PRO A 1 157 ? -5.850 2.941 -1.644 1.00 96.75 157 PRO A O 1
ATOM 1280 N N . SER A 1 158 ? -3.873 2.687 -2.681 1.00 97.56 158 SER A N 1
ATOM 1281 C CA . SER A 1 158 ? -3.548 1.396 -2.071 1.00 97.56 158 SER A CA 1
ATOM 1282 C C . SER A 1 158 ? -2.893 1.583 -0.701 1.00 97.56 158 SER A C 1
ATOM 1284 O O . SER A 1 158 ? -1.821 2.176 -0.582 1.00 97.56 158 SER A O 1
ATOM 1286 N N . LYS A 1 159 ? -3.515 1.033 0.351 1.00 97.25 159 LYS A N 1
ATOM 1287 C CA . LYS A 1 159 ? -2.983 1.082 1.727 1.00 97.25 159 LYS A CA 1
ATOM 1288 C C . LYS A 1 159 ? -1.733 0.224 1.924 1.00 97.25 159 LYS A C 1
ATOM 1290 O O . LYS A 1 159 ? -0.921 0.520 2.797 1.00 97.25 159 LYS A O 1
ATOM 1295 N N . GLU A 1 160 ? -1.567 -0.813 1.110 1.00 97.81 160 GLU A N 1
ATOM 1296 C CA . GLU A 1 160 ? -0.354 -1.633 1.085 1.00 97.81 160 GLU A CA 1
ATOM 1297 C C . GLU A 1 160 ? 0.813 -0.859 0.470 1.00 97.81 160 GLU A C 1
ATOM 1299 O O . GLU A 1 160 ? 1.882 -0.778 1.076 1.00 97.81 160 GLU A O 1
ATOM 1304 N N . ASN A 1 161 ? 0.580 -0.204 -0.673 1.00 98.06 161 ASN A N 1
ATOM 1305 C CA . ASN A 1 161 ? 1.600 0.617 -1.328 1.00 98.06 161 ASN A CA 1
ATOM 1306 C C . ASN A 1 161 ? 1.963 1.817 -0.451 1.00 98.06 161 ASN A C 1
ATOM 1308 O O . ASN A 1 161 ? 3.140 2.122 -0.296 1.00 98.06 161 ASN A O 1
ATOM 1312 N N . LEU A 1 162 ? 0.975 2.449 0.194 1.00 98.44 162 LEU A N 1
ATOM 1313 C CA . LEU A 1 162 ? 1.204 3.515 1.170 1.00 98.44 162 LEU A CA 1
ATOM 1314 C C . LEU A 1 162 ? 2.177 3.083 2.273 1.00 98.44 162 LEU A C 1
ATOM 1316 O O . LEU A 1 162 ? 3.116 3.814 2.582 1.00 98.44 162 LEU A O 1
ATOM 1320 N N . ALA A 1 163 ? 1.958 1.908 2.866 1.00 98.38 163 ALA A N 1
ATOM 1321 C CA . ALA A 1 163 ? 2.824 1.397 3.920 1.00 98.38 163 ALA A CA 1
ATOM 1322 C C . ALA A 1 163 ? 4.244 1.114 3.410 1.00 98.38 163 ALA A C 1
ATOM 1324 O O . ALA A 1 163 ? 5.207 1.478 4.084 1.00 98.38 163 ALA A O 1
ATOM 1325 N N . TYR A 1 164 ? 4.370 0.516 2.221 1.00 98.31 164 TYR A N 1
ATOM 1326 C CA . TYR A 1 164 ? 5.662 0.221 1.600 1.00 98.31 164 TYR A CA 1
ATOM 1327 C C . TYR A 1 164 ? 6.451 1.498 1.282 1.00 98.31 164 TYR A C 1
ATOM 1329 O O . TYR A 1 164 ? 7.555 1.691 1.789 1.00 98.31 164 TYR A O 1
ATOM 1337 N N . VAL A 1 165 ? 5.851 2.413 0.511 1.00 98.06 165 VAL A N 1
ATOM 1338 C CA . VAL A 1 165 ? 6.454 3.703 0.132 1.00 98.06 165 VAL A CA 1
ATOM 1339 C C . VAL A 1 165 ? 6.794 4.510 1.378 1.00 98.06 165 VAL A C 1
ATOM 1341 O O . VAL A 1 165 ? 7.893 5.039 1.496 1.00 98.06 165 VAL A O 1
ATOM 1344 N N . GLY A 1 166 ? 5.878 4.567 2.345 1.00 98.12 166 GLY A N 1
ATOM 1345 C CA . GLY A 1 166 ? 6.081 5.286 3.594 1.00 98.12 166 GLY A CA 1
ATOM 1346 C C . GLY A 1 166 ? 7.251 4.747 4.420 1.00 98.12 166 GLY A C 1
ATOM 1347 O O . GLY A 1 166 ? 8.035 5.538 4.940 1.00 98.12 166 GLY A O 1
ATOM 1348 N N . ALA A 1 167 ? 7.409 3.421 4.508 1.00 98.00 167 ALA A N 1
ATOM 1349 C CA . ALA A 1 167 ? 8.564 2.805 5.159 1.00 98.00 167 ALA A CA 1
ATOM 1350 C C . ALA A 1 167 ? 9.867 3.143 4.424 1.00 98.00 167 ALA A C 1
ATOM 1352 O O . ALA A 1 167 ? 10.827 3.577 5.060 1.00 98.00 167 ALA A O 1
ATOM 1353 N N . ARG A 1 168 ? 9.875 3.028 3.089 1.00 97.69 168 ARG A N 1
ATOM 1354 C CA . ARG A 1 168 ? 11.057 3.305 2.266 1.00 97.69 168 ARG A CA 1
ATOM 1355 C C . ARG A 1 168 ? 11.499 4.767 2.346 1.00 97.69 168 ARG A C 1
ATOM 1357 O O . ARG A 1 168 ? 12.678 5.051 2.536 1.00 97.69 168 ARG A O 1
ATOM 1364 N N . LEU A 1 169 ? 10.551 5.702 2.277 1.00 97.94 169 LEU A N 1
ATOM 1365 C CA . LEU A 1 169 ? 10.825 7.129 2.446 1.00 97.94 169 LEU A CA 1
ATOM 1366 C C . LEU A 1 169 ? 11.351 7.448 3.847 1.00 97.94 169 LEU A C 1
ATOM 1368 O O . LEU A 1 169 ? 12.226 8.300 3.980 1.00 97.94 169 LEU A O 1
ATOM 1372 N N . LEU A 1 170 ? 10.834 6.793 4.891 1.00 96.94 170 LEU A N 1
ATOM 1373 C CA . LEU A 1 170 ? 11.262 7.037 6.270 1.00 96.94 170 LEU A CA 1
ATOM 1374 C C . LEU A 1 170 ? 12.711 6.596 6.530 1.00 96.94 170 LEU A C 1
ATOM 1376 O O . LEU A 1 170 ? 13.378 7.183 7.381 1.00 96.94 170 LEU A O 1
ATOM 1380 N N . GLU A 1 171 ? 13.191 5.566 5.831 1.00 93.31 171 GLU A N 1
ATOM 1381 C CA . GLU A 1 171 ? 14.564 5.068 5.973 1.00 93.31 171 GLU A CA 1
ATOM 1382 C C . GLU A 1 171 ? 15.603 6.005 5.342 1.00 93.31 171 GLU A C 1
ATOM 1384 O O . GLU A 1 171 ? 16.680 6.190 5.910 1.00 93.31 171 GLU A O 1
ATOM 1389 N N . ASP A 1 172 ? 15.276 6.617 4.202 1.00 91.44 172 ASP A N 1
ATOM 1390 C CA . ASP A 1 172 ? 16.275 7.230 3.318 1.00 91.44 172 ASP A CA 1
ATOM 1391 C C . ASP A 1 172 ? 16.043 8.706 2.986 1.00 91.44 172 ASP A C 1
ATOM 1393 O O . ASP A 1 172 ? 16.846 9.303 2.263 1.00 91.44 172 ASP A O 1
ATOM 1397 N N . THR A 1 173 ? 14.967 9.308 3.500 1.00 96.06 173 THR A N 1
ATOM 1398 C CA . THR A 1 173 ? 14.603 10.697 3.195 1.00 96.06 173 THR A CA 1
ATOM 1399 C C . THR A 1 173 ? 14.031 11.429 4.408 1.00 96.06 173 THR A C 1
ATOM 1401 O O . THR A 1 173 ? 13.475 10.840 5.335 1.00 96.06 173 THR A O 1
ATOM 1404 N N . ARG A 1 174 ? 14.096 12.759 4.376 1.00 95.44 174 ARG A N 1
ATOM 1405 C CA . ARG A 1 174 ? 13.457 13.650 5.355 1.00 95.44 174 ARG A CA 1
ATOM 1406 C C . ARG A 1 174 ? 11.963 13.842 5.089 1.00 95.44 174 ARG A C 1
ATOM 1408 O O . ARG A 1 174 ? 11.238 14.277 5.980 1.00 95.44 174 ARG A O 1
ATOM 1415 N N . VAL A 1 175 ? 11.489 13.495 3.891 1.00 97.00 175 VAL A N 1
ATOM 1416 C CA . VAL A 1 175 ? 10.080 13.653 3.489 1.00 97.00 175 VAL A CA 1
ATOM 1417 C C . VAL A 1 175 ? 9.180 12.507 3.950 1.00 97.00 175 VAL A C 1
ATOM 1419 O O . VAL A 1 175 ? 7.958 12.649 3.930 1.00 97.00 175 VAL A O 1
ATOM 1422 N N . GLY A 1 176 ? 9.760 11.402 4.432 1.00 97.12 176 GLY A N 1
ATOM 1423 C CA . GLY A 1 176 ? 9.007 10.240 4.905 1.00 97.12 176 GLY A CA 1
ATOM 1424 C C . GLY A 1 176 ? 8.045 10.553 6.051 1.00 97.12 176 GLY A C 1
ATOM 1425 O O . GLY A 1 176 ? 6.885 10.153 5.994 1.00 97.12 176 GLY A O 1
ATOM 1426 N N . GLN A 1 177 ? 8.471 11.313 7.066 1.00 96.75 177 GLN A N 1
ATOM 1427 C CA . GLN A 1 177 ? 7.578 11.669 8.174 1.00 96.75 177 GLN A CA 1
ATOM 1428 C C . GLN A 1 177 ? 6.398 12.558 7.719 1.00 96.75 177 GLN A C 1
ATOM 1430 O O . GLN A 1 177 ? 5.262 12.155 7.974 1.00 96.75 177 GLN A O 1
ATOM 1435 N N . PRO A 1 178 ? 6.604 13.683 7.001 1.00 97.06 178 PRO A N 1
ATOM 1436 C CA . PRO A 1 178 ? 5.499 14.474 6.446 1.00 97.06 178 PRO A CA 1
ATOM 1437 C C . PRO A 1 178 ? 4.542 13.667 5.555 1.00 97.06 178 PRO A C 1
ATOM 1439 O O . PRO A 1 178 ? 3.324 13.821 5.646 1.00 97.06 178 PRO A O 1
ATOM 1442 N N . PHE A 1 179 ? 5.075 12.768 4.721 1.00 97.94 179 PHE A N 1
ATOM 1443 C CA . PHE A 1 179 ? 4.269 11.889 3.871 1.00 97.94 179 PHE A CA 1
ATOM 1444 C C . PHE A 1 179 ? 3.363 10.965 4.700 1.00 97.94 179 PHE A C 1
ATOM 1446 O O . PHE A 1 179 ? 2.156 10.881 4.464 1.00 97.94 179 PHE A O 1
ATOM 1453 N N . LEU A 1 180 ? 3.926 10.306 5.715 1.00 98.06 180 LEU A N 1
ATOM 1454 C CA . LEU A 1 180 ? 3.178 9.425 6.611 1.00 98.06 180 LEU A CA 1
ATOM 1455 C C . LEU A 1 180 ? 2.122 10.190 7.411 1.00 98.06 180 LEU A C 1
ATOM 1457 O O . LEU A 1 180 ? 0.997 9.717 7.549 1.00 98.06 180 LEU A O 1
ATOM 1461 N N . GLU A 1 181 ? 2.455 11.381 7.905 1.00 97.00 181 GLU A N 1
ATOM 1462 C CA . GLU A 1 181 ? 1.527 12.211 8.672 1.00 97.00 181 GLU A CA 1
ATOM 1463 C C . GLU A 1 181 ? 0.301 12.650 7.862 1.00 97.00 181 GLU A C 1
ATOM 1465 O O . GLU A 1 181 ? -0.769 12.797 8.465 1.00 97.00 181 GLU A O 1
ATOM 1470 N N . ARG A 1 182 ? 0.458 12.807 6.536 1.00 97.06 182 ARG A N 1
ATOM 1471 C CA . ARG A 1 182 ? -0.601 13.147 5.572 1.00 97.06 182 ARG A CA 1
ATOM 1472 C C . ARG A 1 182 ? -1.496 11.956 5.221 1.00 97.06 182 ARG A C 1
ATOM 1474 O O . ARG A 1 182 ? -2.709 12.121 5.139 1.00 97.06 182 ARG A O 1
ATOM 1481 N N . PHE A 1 183 ? -0.921 10.778 4.978 1.00 97.81 183 PHE A N 1
ATOM 1482 C CA . PHE A 1 183 ? -1.655 9.666 4.355 1.00 97.81 183 PHE A CA 1
ATOM 1483 C C . PHE A 1 183 ? -2.025 8.514 5.298 1.00 97.81 183 PHE A C 1
ATOM 1485 O O . PHE A 1 183 ? -2.979 7.780 5.015 1.00 97.81 183 PHE A O 1
ATOM 1492 N N . VAL A 1 184 ? -1.309 8.335 6.413 1.00 97.81 184 VAL A N 1
ATOM 1493 C CA . VAL A 1 184 ? -1.628 7.306 7.415 1.00 97.81 184 VAL A CA 1
ATOM 1494 C C . VAL A 1 184 ? -2.689 7.846 8.363 1.00 97.81 184 VAL A C 1
ATOM 1496 O O . VAL A 1 184 ? -2.406 8.683 9.218 1.00 97.81 184 VAL A O 1
ATOM 1499 N N . THR A 1 185 ? -3.917 7.352 8.205 1.00 95.62 185 THR A N 1
ATOM 1500 C CA . THR A 1 185 ? -5.092 7.901 8.899 1.00 95.62 185 THR A CA 1
ATOM 1501 C C . THR A 1 185 ? -5.788 6.917 9.830 1.00 95.62 185 THR A C 1
ATOM 1503 O O . THR A 1 185 ? -6.569 7.346 10.672 1.00 95.62 185 THR A O 1
ATOM 1506 N N . THR A 1 186 ? -5.524 5.612 9.720 1.00 96.44 186 THR A N 1
ATOM 1507 C CA . THR A 1 186 ? -6.177 4.578 10.545 1.00 96.44 186 THR A CA 1
ATOM 1508 C C . THR A 1 186 ? -5.167 3.774 11.353 1.00 96.44 186 THR A C 1
ATOM 1510 O O . THR A 1 186 ? -3.995 3.675 10.983 1.00 96.44 186 THR A O 1
ATOM 1513 N N . ALA A 1 187 ? -5.621 3.120 12.428 1.00 97.50 187 ALA A N 1
ATOM 1514 C CA . ALA A 1 187 ? -4.752 2.221 13.186 1.00 97.50 187 ALA A CA 1
ATOM 1515 C C . ALA A 1 187 ? -4.242 1.072 12.298 1.00 97.50 187 ALA A C 1
ATOM 1517 O O . ALA A 1 187 ? -3.071 0.706 12.366 1.00 97.50 187 ALA A O 1
ATOM 1518 N N . THR A 1 188 ? -5.082 0.543 11.401 1.00 97.25 188 THR A N 1
ATOM 1519 C CA . THR A 1 188 ? -4.667 -0.522 10.471 1.00 97.25 188 THR A CA 1
ATOM 1520 C C . THR A 1 188 ? -3.565 -0.054 9.515 1.00 97.25 188 THR A C 1
ATOM 1522 O O . THR A 1 188 ? -2.639 -0.817 9.244 1.00 97.25 188 THR A O 1
ATOM 1525 N N . ASP A 1 189 ? -3.606 1.197 9.048 1.00 98.19 189 ASP A N 1
ATOM 1526 C CA . ASP A 1 189 ? -2.524 1.767 8.235 1.00 98.19 189 ASP A CA 1
ATOM 1527 C C . ASP A 1 189 ? -1.211 1.843 9.036 1.00 98.19 189 ASP A C 1
ATOM 1529 O O . ASP A 1 189 ? -0.153 1.486 8.517 1.00 98.19 189 ASP A O 1
ATOM 1533 N N . VAL A 1 190 ? -1.272 2.202 10.328 1.00 98.50 190 VAL A N 1
ATOM 1534 C CA . VAL A 1 190 ? -0.098 2.168 11.221 1.00 98.50 190 VAL A CA 1
ATOM 1535 C C . VAL A 1 190 ? 0.437 0.745 11.400 1.00 98.50 190 VAL A C 1
ATOM 1537 O O . VAL A 1 190 ? 1.652 0.544 11.403 1.00 98.50 190 VAL A O 1
ATOM 1540 N N . LEU A 1 191 ? -0.441 -0.258 11.515 1.00 98.50 191 LEU A N 1
ATOM 1541 C CA . LEU A 1 191 ? -0.017 -1.658 11.587 1.00 98.50 191 LEU A CA 1
ATOM 1542 C C . LEU A 1 191 ? 0.714 -2.082 10.311 1.00 98.50 191 LEU A C 1
ATOM 1544 O O . LEU A 1 191 ? 1.790 -2.667 10.406 1.00 98.50 191 LEU A O 1
ATOM 1548 N N . ARG A 1 192 ? 0.171 -1.758 9.129 1.00 98.50 192 ARG A N 1
ATOM 1549 C CA . ARG A 1 192 ? 0.829 -2.051 7.845 1.00 98.50 192 ARG A CA 1
ATOM 1550 C C . ARG A 1 192 ? 2.186 -1.373 7.739 1.00 98.50 192 ARG A C 1
ATOM 1552 O O . ARG A 1 192 ? 3.145 -2.023 7.340 1.00 98.50 192 ARG A O 1
ATOM 1559 N N . LEU A 1 193 ? 2.290 -0.109 8.151 1.00 98.62 193 LEU A N 1
ATOM 1560 C CA . LEU A 1 193 ? 3.562 0.612 8.193 1.00 98.62 193 LEU A CA 1
ATOM 1561 C C . LEU A 1 193 ? 4.577 -0.080 9.114 1.00 98.62 193 LEU A C 1
ATOM 1563 O O . LEU A 1 193 ? 5.725 -0.275 8.729 1.00 98.62 193 LEU A O 1
ATOM 1567 N N . ALA A 1 194 ? 4.165 -0.491 10.316 1.00 98.50 194 ALA A N 1
ATOM 1568 C CA . ALA A 1 194 ? 5.042 -1.216 11.233 1.00 98.50 194 ALA A CA 1
ATOM 1569 C C . ALA A 1 194 ? 5.509 -2.562 10.650 1.00 98.50 194 ALA A C 1
ATOM 15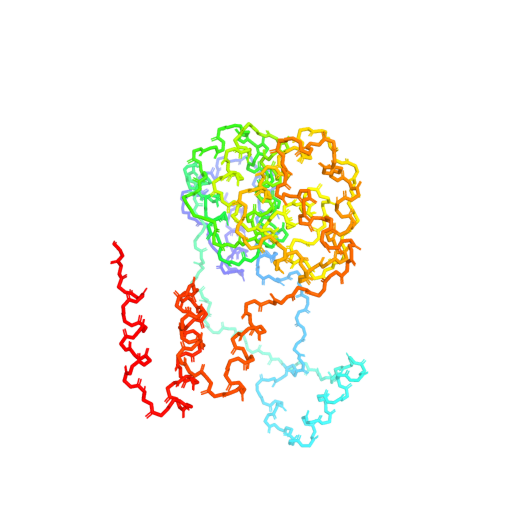71 O O . ALA A 1 194 ? 6.651 -2.963 10.873 1.00 98.50 194 ALA A O 1
ATOM 1572 N N . VAL A 1 195 ? 4.644 -3.249 9.895 1.00 98.44 195 VAL A N 1
ATOM 1573 C CA . VAL A 1 195 ? 4.989 -4.487 9.181 1.00 98.44 195 VAL A CA 1
ATOM 1574 C C . VAL A 1 195 ? 5.954 -4.214 8.024 1.00 98.44 195 VAL A C 1
ATOM 1576 O O . VAL A 1 195 ? 6.936 -4.941 7.886 1.00 98.44 195 VAL A O 1
ATOM 1579 N N . ALA A 1 196 ? 5.745 -3.143 7.255 1.00 98.06 196 ALA A N 1
ATOM 1580 C CA . ALA A 1 196 ? 6.649 -2.722 6.185 1.00 98.06 196 ALA A CA 1
ATOM 1581 C C . ALA A 1 196 ? 8.056 -2.404 6.724 1.00 98.06 196 ALA A C 1
ATOM 1583 O O . ALA A 1 196 ? 9.045 -2.912 6.205 1.00 98.06 196 ALA A O 1
ATOM 1584 N N . LEU A 1 197 ? 8.149 -1.664 7.836 1.00 97.81 197 LEU A N 1
ATOM 1585 C CA . LEU A 1 197 ? 9.415 -1.372 8.529 1.00 97.81 197 LEU A CA 1
ATOM 1586 C C . LEU A 1 197 ? 10.101 -2.629 9.091 1.00 97.81 197 LEU A C 1
ATOM 1588 O O . LEU A 1 197 ? 11.310 -2.645 9.312 1.00 97.81 197 LEU A O 1
ATOM 1592 N N . ALA A 1 198 ? 9.332 -3.686 9.346 1.00 97.25 198 ALA A N 1
ATOM 1593 C CA . ALA A 1 198 ? 9.837 -4.997 9.737 1.00 97.25 198 ALA A CA 1
ATOM 1594 C C . ALA A 1 198 ? 10.123 -5.915 8.532 1.00 97.25 198 ALA A C 1
ATOM 1596 O O . ALA A 1 198 ? 10.470 -7.078 8.738 1.00 97.25 198 ALA A O 1
ATOM 1597 N N . LYS A 1 199 ? 9.982 -5.410 7.296 1.00 96.00 199 LYS A N 1
ATOM 1598 C CA . LYS A 1 199 ? 10.135 -6.153 6.034 1.00 96.00 199 LYS A CA 1
ATOM 1599 C C . LYS A 1 199 ? 9.216 -7.380 5.933 1.00 96.00 199 LYS A C 1
ATOM 1601 O O . LYS A 1 199 ? 9.599 -8.403 5.374 1.00 96.00 199 LYS A O 1
ATOM 1606 N N . GLY A 1 200 ? 8.019 -7.290 6.516 1.00 95.88 200 GLY A N 1
ATOM 1607 C CA . GLY A 1 200 ? 6.993 -8.332 6.458 1.00 95.88 200 GLY A CA 1
ATOM 1608 C C . GLY A 1 200 ? 5.930 -8.092 5.382 1.00 95.88 200 GLY A C 1
ATOM 1609 O O . GLY A 1 200 ? 5.993 -7.140 4.606 1.00 95.88 200 GLY A O 1
ATOM 1610 N N . ASP A 1 201 ? 4.913 -8.953 5.374 1.00 95.31 201 ASP A N 1
ATOM 1611 C CA . ASP A 1 201 ? 3.783 -8.892 4.446 1.00 95.31 201 ASP A CA 1
ATOM 1612 C C . ASP A 1 201 ? 2.776 -7.775 4.798 1.00 95.31 201 ASP A C 1
ATOM 1614 O O . ASP A 1 201 ? 1.969 -7.886 5.727 1.00 95.31 201 ASP A O 1
ATOM 1618 N N . VAL A 1 202 ? 2.808 -6.688 4.021 1.00 95.75 202 VAL A N 1
ATOM 1619 C CA . VAL A 1 202 ? 1.950 -5.502 4.195 1.00 95.75 202 VAL A CA 1
ATOM 1620 C C . VAL A 1 202 ? 0.460 -5.760 3.945 1.00 95.75 202 VAL A C 1
ATOM 1622 O O . VAL A 1 202 ? -0.368 -4.958 4.391 1.00 95.75 202 VAL A O 1
ATOM 1625 N N . SER A 1 203 ? 0.095 -6.876 3.303 1.00 94.81 203 SER A N 1
ATOM 1626 C CA . SER A 1 203 ? -1.309 -7.286 3.159 1.00 94.81 203 SER A CA 1
ATOM 1627 C C . SER A 1 203 ? -1.928 -7.707 4.500 1.00 94.81 203 SER A C 1
ATOM 1629 O O . SER A 1 203 ? -3.150 -7.676 4.666 1.00 94.81 203 SER A O 1
ATOM 1631 N N . LEU A 1 204 ? -1.075 -7.997 5.496 1.00 95.94 204 LEU A N 1
ATOM 1632 C CA . LEU A 1 204 ? -1.399 -8.551 6.813 1.00 95.94 204 LEU A CA 1
ATOM 1633 C C . LEU A 1 204 ? -1.893 -10.006 6.781 1.00 95.94 204 LEU A C 1
ATOM 1635 O O . LEU A 1 204 ? -2.319 -10.502 7.832 1.00 95.94 204 LEU A O 1
ATOM 1639 N N . ALA A 1 205 ? -1.824 -10.695 5.635 1.00 94.44 205 ALA A N 1
ATOM 1640 C CA . ALA A 1 205 ? -2.202 -12.102 5.534 1.00 94.44 205 ALA A CA 1
ATOM 1641 C C . ALA A 1 205 ? -1.305 -12.956 6.440 1.00 94.44 205 ALA A C 1
ATOM 1643 O O . ALA A 1 205 ? -1.803 -13.721 7.273 1.00 94.44 205 ALA A O 1
ATOM 1644 N N . GLU A 1 206 ? 0.007 -12.731 6.385 1.00 93.56 206 GLU A N 1
ATOM 1645 C CA . GLU A 1 206 ? 0.963 -13.412 7.252 1.00 93.56 206 GLU A CA 1
ATOM 1646 C C . GLU A 1 206 ? 1.185 -12.693 8.596 1.00 93.56 206 GLU A C 1
ATOM 1648 O O . GLU A 1 206 ? 0.904 -11.503 8.794 1.00 93.56 206 GLU A O 1
ATOM 1653 N N . ALA A 1 207 ? 1.665 -13.442 9.591 1.00 92.12 207 ALA A N 1
ATOM 1654 C CA . ALA A 1 207 ? 2.058 -12.872 10.873 1.00 92.12 207 ALA A CA 1
ATOM 1655 C C . ALA A 1 207 ? 3.477 -12.290 10.785 1.00 92.12 207 ALA A C 1
ATOM 1657 O O . ALA A 1 207 ? 4.407 -12.964 10.360 1.00 92.12 207 ALA A O 1
ATOM 1658 N N . CYS A 1 208 ? 3.667 -11.060 11.267 1.00 94.69 208 CYS A N 1
ATOM 1659 C CA . CYS A 1 208 ? 4.968 -10.393 11.266 1.00 94.69 208 CYS A CA 1
ATOM 1660 C C . CYS A 1 208 ? 5.696 -10.536 12.615 1.00 94.69 208 CYS A C 1
ATOM 1662 O O . CYS A 1 208 ? 5.082 -10.443 13.687 1.00 94.69 208 CYS A O 1
ATOM 1664 N N . LYS A 1 209 ? 7.022 -10.718 12.567 1.00 95.81 209 LYS A N 1
ATOM 1665 C CA . LYS A 1 209 ? 7.917 -10.617 13.726 1.00 95.81 209 LYS A CA 1
ATOM 1666 C C . LYS A 1 209 ? 8.547 -9.224 13.757 1.00 95.81 209 LYS A C 1
ATOM 1668 O O . LYS A 1 209 ? 9.404 -8.910 12.942 1.00 95.81 209 LYS A O 1
ATOM 1673 N N . PHE A 1 210 ? 8.151 -8.407 14.729 1.00 97.19 210 PHE A N 1
ATOM 1674 C CA . PHE A 1 210 ? 8.642 -7.033 14.837 1.00 97.19 210 PHE A CA 1
ATOM 1675 C C . PHE A 1 210 ? 10.050 -6.958 15.455 1.00 97.19 210 PHE A C 1
ATOM 1677 O O . PHE A 1 210 ? 10.277 -7.570 16.511 1.00 97.19 210 PHE A O 1
ATOM 1684 N N . PRO A 1 211 ? 10.978 -6.188 14.854 1.00 95.19 211 PRO A N 1
ATOM 1685 C CA . PRO A 1 211 ? 12.269 -5.884 15.455 1.00 95.19 211 PRO A CA 1
ATOM 1686 C C . PRO A 1 211 ? 12.120 -4.854 16.585 1.00 95.19 211 PRO A C 1
ATOM 1688 O O . PRO A 1 211 ? 11.048 -4.295 16.827 1.00 95.19 211 PRO A O 1
ATOM 1691 N N . SER A 1 212 ? 13.223 -4.567 17.275 1.00 94.50 212 SER A N 1
ATOM 1692 C CA . SER A 1 212 ? 13.296 -3.384 18.133 1.00 94.50 212 SER A CA 1
ATOM 1693 C C . SER A 1 212 ? 13.342 -2.126 17.266 1.00 94.50 212 SER A C 1
ATOM 1695 O O . SER A 1 212 ? 14.276 -1.933 16.488 1.00 94.50 212 SER A O 1
ATOM 1697 N N . PHE A 1 213 ? 12.346 -1.255 17.408 1.00 96.25 213 PHE A N 1
ATOM 1698 C CA . PHE A 1 213 ? 12.311 0.022 16.699 1.00 96.25 213 PHE A CA 1
ATOM 1699 C C . PHE A 1 213 ? 13.153 1.080 17.413 1.00 96.25 213 PHE A C 1
ATOM 1701 O O . PHE A 1 213 ? 13.163 1.168 18.644 1.00 96.25 213 PHE A O 1
ATOM 1708 N N . ARG A 1 214 ? 13.815 1.946 16.636 1.00 95.88 214 ARG A N 1
ATOM 1709 C CA . ARG A 1 214 ? 14.508 3.120 17.181 1.00 95.88 214 ARG A CA 1
ATOM 1710 C C . ARG A 1 214 ? 13.500 4.042 17.871 1.00 95.88 214 ARG A C 1
ATOM 1712 O O . ARG A 1 214 ? 12.349 4.157 17.449 1.00 95.88 214 ARG A O 1
ATOM 1719 N N . ARG A 1 215 ? 13.948 4.760 18.905 1.00 97.25 215 ARG A N 1
ATOM 1720 C CA . ARG A 1 215 ? 13.103 5.677 19.687 1.00 97.25 215 ARG A CA 1
ATOM 1721 C C . ARG A 1 215 ? 12.303 6.679 18.829 1.00 97.25 215 ARG A C 1
ATOM 1723 O O . ARG A 1 215 ? 11.109 6.818 19.096 1.00 97.25 215 ARG A O 1
ATOM 1730 N N . PRO A 1 216 ? 12.876 7.319 17.785 1.00 96.44 216 PRO A N 1
ATOM 1731 C CA . PRO A 1 216 ? 12.114 8.198 16.895 1.00 96.44 216 PRO A CA 1
ATOM 1732 C C . PRO A 1 216 ? 10.991 7.474 16.143 1.00 96.44 216 PRO A C 1
ATOM 1734 O O . PRO A 1 216 ? 9.882 7.993 16.082 1.00 96.44 216 PRO A O 1
ATOM 1737 N N . THR A 1 217 ? 11.242 6.259 15.648 1.00 97.25 217 THR A N 1
ATOM 1738 C CA . THR A 1 217 ? 10.248 5.435 14.943 1.00 97.25 217 THR A CA 1
ATOM 1739 C C . THR A 1 217 ? 9.108 5.020 15.869 1.00 97.25 217 THR A C 1
ATOM 1741 O O . THR A 1 217 ? 7.946 5.147 15.495 1.00 97.25 217 THR A O 1
ATOM 1744 N N . ARG A 1 218 ? 9.411 4.600 17.109 1.00 98.31 218 ARG A N 1
ATOM 1745 C CA . ARG A 1 218 ? 8.379 4.300 18.122 1.00 98.31 218 ARG A CA 1
ATOM 1746 C C . ARG A 1 218 ? 7.485 5.514 18.369 1.00 98.31 218 ARG A C 1
ATOM 1748 O O . ARG A 1 218 ? 6.265 5.401 18.340 1.00 98.31 218 ARG A O 1
ATOM 1755 N N . ARG A 1 219 ? 8.105 6.683 18.553 1.00 98.25 219 ARG A N 1
ATOM 1756 C CA . ARG A 1 219 ? 7.410 7.954 18.776 1.00 98.25 219 ARG A CA 1
ATOM 1757 C C . ARG A 1 219 ? 6.542 8.361 17.583 1.00 98.25 219 ARG A C 1
ATOM 1759 O O . ARG A 1 219 ? 5.441 8.852 17.800 1.00 98.25 219 ARG A O 1
ATOM 1766 N N . LEU A 1 220 ? 7.016 8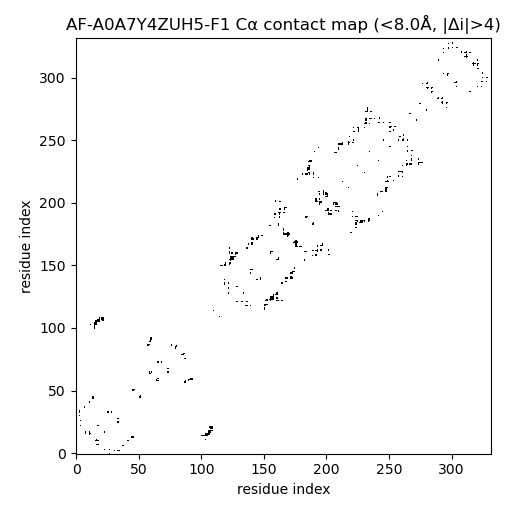.146 16.355 1.00 98.25 220 LEU A N 1
ATOM 1767 C CA . LEU A 1 220 ? 6.236 8.386 15.141 1.00 98.25 220 LEU A CA 1
ATOM 1768 C C . LEU A 1 220 ? 5.010 7.468 15.092 1.00 98.25 220 LEU A C 1
ATOM 1770 O O . LEU A 1 220 ? 3.897 7.966 15.002 1.00 98.25 220 LEU A O 1
ATOM 1774 N N . LEU A 1 221 ? 5.193 6.150 15.220 1.00 98.50 221 LEU A N 1
ATOM 1775 C CA . LEU A 1 221 ? 4.092 5.178 15.159 1.00 98.50 221 LEU A CA 1
ATOM 1776 C C . LEU A 1 221 ? 3.032 5.436 16.240 1.00 98.50 221 LEU A C 1
ATOM 1778 O O . LEU A 1 221 ? 1.838 5.391 15.951 1.00 98.50 221 LEU A O 1
ATOM 1782 N N . LEU A 1 222 ? 3.454 5.762 17.466 1.00 98.62 222 LEU A N 1
ATOM 1783 C CA . LEU A 1 222 ? 2.536 6.137 18.545 1.00 98.62 222 LEU A CA 1
ATOM 1784 C C . LEU A 1 222 ? 1.831 7.472 18.273 1.00 98.62 222 LEU A C 1
ATOM 1786 O O . LEU A 1 222 ? 0.641 7.580 18.536 1.00 98.62 222 LEU A O 1
ATOM 1790 N N . GLY A 1 223 ? 2.515 8.460 17.691 1.00 98.44 223 GLY A N 1
ATOM 1791 C CA . GLY A 1 223 ? 1.891 9.724 17.289 1.00 98.44 223 GLY A CA 1
ATOM 1792 C C . GLY A 1 223 ? 0.905 9.584 16.124 1.00 98.44 223 GLY A C 1
ATOM 1793 O O . GLY A 1 223 ? -0.088 10.306 16.070 1.00 98.44 223 GLY A O 1
ATOM 1794 N N . LEU A 1 224 ? 1.139 8.645 15.202 1.00 98.56 224 LEU A N 1
ATOM 1795 C CA . LEU A 1 224 ? 0.167 8.295 14.164 1.00 98.56 224 LEU A CA 1
ATOM 1796 C C . LEU A 1 224 ? -1.064 7.615 14.782 1.00 98.56 224 LEU A C 1
ATOM 1798 O O . LEU A 1 224 ? -2.185 7.957 14.418 1.00 98.56 224 LEU A O 1
ATOM 1802 N N . LEU A 1 225 ? -0.863 6.704 15.744 1.00 98.25 225 LEU A N 1
ATOM 1803 C CA . LEU A 1 225 ? -1.957 6.067 16.483 1.00 98.25 225 LEU A CA 1
ATOM 1804 C C . LEU A 1 225 ? -2.791 7.071 17.265 1.00 98.25 225 LEU A C 1
ATOM 1806 O O . LEU A 1 225 ? -4.007 7.010 17.180 1.00 98.25 225 LEU A O 1
ATOM 1810 N N . GLU A 1 226 ? -2.155 7.995 17.982 1.00 98.06 226 GLU A N 1
ATOM 1811 C CA . GLU A 1 226 ? -2.837 8.997 18.809 1.00 98.06 226 GLU A CA 1
ATOM 1812 C C . GLU A 1 226 ? -3.872 9.815 18.020 1.00 98.06 226 GLU A C 1
ATOM 1814 O O . GLU A 1 226 ? -4.888 10.229 18.565 1.00 98.06 226 GLU A O 1
ATOM 1819 N N . ARG A 1 227 ? -3.627 10.027 16.720 1.00 96.31 227 ARG A N 1
ATOM 1820 C CA . ARG A 1 227 ? -4.509 10.788 15.820 1.00 96.31 227 ARG A CA 1
ATOM 1821 C C . ARG A 1 227 ? -5.540 9.925 15.088 1.00 96.31 227 ARG A C 1
ATOM 1823 O O . ARG A 1 227 ? -6.413 10.476 14.419 1.00 96.31 227 ARG A O 1
ATOM 1830 N N . ALA A 1 228 ? -5.421 8.599 15.137 1.00 95.56 228 ALA A N 1
ATOM 1831 C CA . ALA A 1 228 ? -6.319 7.721 14.401 1.00 95.56 228 ALA 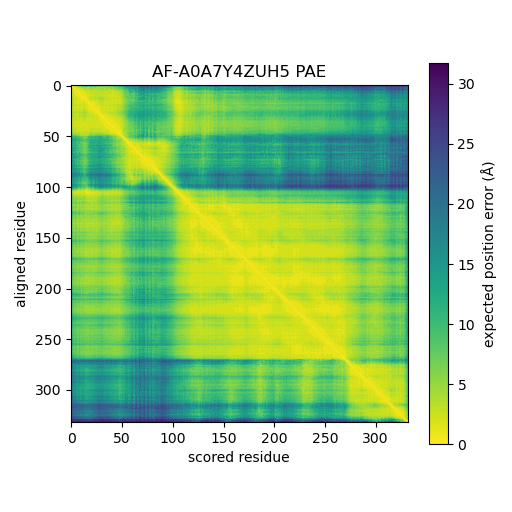A CA 1
ATOM 1832 C C . ALA A 1 228 ? -7.737 7.756 15.014 1.00 95.56 228 ALA A C 1
ATOM 1834 O O . ALA A 1 228 ? -7.899 7.925 16.220 1.00 95.56 228 ALA A O 1
ATOM 1835 N N . PRO A 1 229 ? -8.802 7.578 14.223 1.00 91.69 229 PRO A N 1
ATOM 1836 C CA . PRO A 1 229 ? -10.136 7.364 14.761 1.00 91.69 229 PRO A CA 1
ATOM 1837 C C . PRO A 1 229 ? -10.335 5.887 15.137 1.00 91.69 229 PRO A C 1
ATOM 1839 O O . PRO A 1 229 ? -9.693 4.999 14.582 1.00 91.69 229 PRO A O 1
ATOM 1842 N N . ASN A 1 230 ? -11.275 5.605 16.045 1.00 88.88 230 ASN A N 1
ATOM 1843 C CA . ASN A 1 230 ? -11.734 4.245 16.377 1.00 88.88 230 ASN A CA 1
ATOM 1844 C C . ASN A 1 230 ? -10.620 3.243 16.785 1.00 88.88 230 ASN A C 1
ATOM 1846 O O . ASN A 1 230 ? -10.767 2.046 16.527 1.00 88.88 230 ASN A O 1
ATOM 1850 N N . LEU A 1 231 ? -9.533 3.694 17.440 1.00 92.75 231 LEU A N 1
ATOM 1851 C CA . LEU A 1 231 ? -8.338 2.876 17.745 1.00 92.75 231 LEU A CA 1
ATOM 1852 C C . LEU A 1 231 ? -8.680 1.490 18.286 1.00 92.75 231 LEU A C 1
ATOM 1854 O O . LEU A 1 231 ? -8.232 0.485 17.750 1.00 92.75 231 LEU A O 1
ATOM 1858 N N . VAL A 1 232 ? -9.461 1.437 19.365 1.00 93.00 232 VAL A N 1
ATOM 1859 C CA . VAL A 1 232 ? -9.735 0.190 20.085 1.00 93.00 232 VAL A CA 1
ATOM 1860 C C . VAL A 1 232 ? -10.481 -0.810 19.200 1.00 93.00 232 VAL A C 1
ATOM 1862 O O . VAL A 1 232 ? -10.158 -1.997 19.224 1.00 93.00 232 VAL A O 1
ATOM 1865 N N . GLU A 1 233 ? -11.434 -0.350 18.387 1.00 90.75 233 GLU A N 1
ATOM 1866 C CA . GLU A 1 233 ? -12.175 -1.204 17.451 1.00 90.75 233 GLU A CA 1
ATOM 1867 C C . GLU A 1 233 ? -11.247 -1.760 16.364 1.00 90.75 233 GLU A C 1
ATOM 1869 O O . GLU A 1 233 ? -11.185 -2.976 16.167 1.00 90.75 233 GLU A O 1
ATOM 1874 N N . ASP A 1 234 ? -10.480 -0.890 15.703 1.00 92.81 234 ASP A N 1
ATOM 1875 C CA . ASP A 1 234 ? -9.558 -1.281 14.632 1.00 92.81 234 ASP A CA 1
ATOM 1876 C C . ASP A 1 234 ? -8.451 -2.207 15.144 1.00 92.81 234 ASP A C 1
ATOM 1878 O O . ASP A 1 234 ? -8.119 -3.218 14.517 1.00 92.81 234 ASP A O 1
ATOM 1882 N N . MET A 1 235 ? -7.899 -1.897 16.317 1.00 95.44 235 MET A N 1
ATOM 1883 C CA . MET A 1 235 ? -6.862 -2.705 16.942 1.00 95.44 235 MET A CA 1
ATOM 1884 C C . MET A 1 235 ? -7.394 -4.075 17.373 1.00 95.44 235 MET A C 1
ATOM 1886 O O . MET A 1 235 ? -6.689 -5.078 17.250 1.00 95.44 235 MET A O 1
ATOM 1890 N N . SER A 1 236 ? -8.650 -4.162 17.818 1.00 92.50 236 SER A N 1
ATOM 1891 C CA . SER A 1 236 ? -9.257 -5.432 18.237 1.00 92.50 236 SER A CA 1
ATOM 1892 C C . SER A 1 236 ? -9.365 -6.448 17.100 1.00 92.50 236 SER A C 1
ATOM 1894 O O . SER A 1 236 ? -9.177 -7.640 17.344 1.00 92.50 236 SER A O 1
ATOM 1896 N N . ARG A 1 237 ? -9.564 -5.995 15.851 1.00 89.94 237 ARG A N 1
ATOM 1897 C CA . ARG A 1 237 ? -9.585 -6.863 14.651 1.00 89.94 237 ARG A CA 1
ATOM 1898 C C . ARG A 1 237 ? -8.287 -7.652 14.478 1.00 89.94 237 ARG A C 1
ATOM 1900 O O . ARG A 1 237 ? -8.298 -8.775 13.990 1.00 89.94 237 ARG A O 1
ATOM 1907 N N . TRP A 1 238 ? -7.173 -7.078 14.929 1.00 92.75 238 TRP A N 1
ATOM 1908 C CA . TRP A 1 238 ? -5.835 -7.656 14.823 1.00 92.75 238 TRP A CA 1
ATOM 1909 C C . TRP A 1 238 ? -5.169 -7.819 16.195 1.00 92.75 238 TRP A C 1
ATOM 1911 O O . TRP A 1 238 ? -3.948 -7.681 16.303 1.00 92.75 238 TRP A O 1
ATOM 1921 N N . LYS A 1 239 ? -5.955 -8.114 17.245 1.00 93.38 239 LYS A N 1
ATOM 1922 C CA . LYS A 1 239 ? -5.536 -8.084 18.661 1.00 93.38 239 LYS A CA 1
ATOM 1923 C C . LYS A 1 239 ? -4.134 -8.651 18.896 1.00 93.38 239 LYS A C 1
ATOM 1925 O O . LYS A 1 239 ? -3.264 -7.944 19.394 1.00 93.38 239 LYS A O 1
ATOM 1930 N N . SER A 1 240 ? -3.879 -9.897 18.496 1.00 94.25 240 SER A N 1
ATOM 1931 C CA . SER A 1 240 ? -2.594 -10.566 18.751 1.00 94.25 240 SER A CA 1
ATOM 1932 C C . SER A 1 240 ? -1.403 -9.876 18.076 1.00 94.25 240 SER A C 1
ATOM 1934 O O . SER A 1 240 ? -0.315 -9.837 18.648 1.00 94.25 240 SER A O 1
ATOM 1936 N N . ARG A 1 241 ? -1.595 -9.297 16.881 1.00 96.06 241 ARG A N 1
ATOM 1937 C CA . ARG A 1 241 ? -0.551 -8.531 16.177 1.00 96.06 241 ARG A CA 1
ATOM 1938 C C . ARG A 1 241 ? -0.245 -7.233 16.929 1.00 96.06 241 ARG A C 1
ATOM 1940 O O . ARG A 1 241 ? 0.923 -6.898 17.107 1.00 96.06 241 ARG A O 1
ATOM 1947 N N . TRP A 1 242 ? -1.272 -6.560 17.446 1.00 97.31 242 TRP A N 1
ATOM 1948 C CA . TRP A 1 242 ? -1.105 -5.355 18.258 1.00 97.31 242 TRP A CA 1
ATOM 1949 C C . TRP A 1 242 ? -0.445 -5.612 19.603 1.00 97.31 242 TRP A C 1
ATOM 1951 O O . TRP A 1 242 ? 0.416 -4.830 19.983 1.00 97.31 242 TRP A O 1
ATOM 1961 N N . ILE A 1 243 ? -0.775 -6.699 20.305 1.00 95.56 243 ILE A N 1
ATOM 1962 C CA . ILE A 1 243 ? -0.092 -7.042 21.563 1.00 95.56 243 ILE A CA 1
ATOM 1963 C C . ILE A 1 243 ? 1.423 -7.157 21.331 1.00 95.56 243 ILE A C 1
ATOM 1965 O O . ILE A 1 243 ? 2.191 -6.470 22.005 1.00 95.56 243 ILE A O 1
ATOM 1969 N N . ARG A 1 244 ? 1.834 -7.904 20.296 1.00 96.88 244 ARG A N 1
ATOM 1970 C CA . ARG A 1 244 ? 3.246 -8.065 19.902 1.00 96.88 244 ARG A CA 1
ATOM 1971 C C . ARG A 1 244 ? 3.902 -6.749 19.482 1.00 96.88 244 ARG A C 1
ATOM 1973 O O . ARG A 1 244 ? 5.041 -6.478 19.847 1.00 96.88 244 ARG A O 1
ATOM 1980 N N . LEU A 1 245 ? 3.204 -5.913 18.713 1.00 97.88 245 LEU A N 1
ATOM 1981 C CA . LEU A 1 245 ? 3.730 -4.604 18.319 1.00 97.88 245 LEU A CA 1
ATOM 1982 C C . LEU A 1 245 ? 3.877 -3.674 19.534 1.00 97.88 245 LEU A C 1
ATOM 1984 O O . LEU A 1 245 ? 4.891 -2.997 19.683 1.00 97.88 245 LEU A O 1
ATOM 1988 N N . GLY A 1 246 ? 2.906 -3.684 20.447 1.00 97.25 246 GLY A N 1
ATOM 1989 C CA . GLY A 1 246 ? 2.912 -2.886 21.670 1.00 97.25 246 GLY A CA 1
ATOM 1990 C C . GLY A 1 246 ? 4.070 -3.220 22.612 1.00 97.25 246 GLY A C 1
ATOM 1991 O O . GLY A 1 246 ? 4.542 -2.331 23.318 1.00 97.25 246 GLY A O 1
ATOM 1992 N N . GLU A 1 247 ? 4.561 -4.463 22.605 1.00 96.69 247 GLU A N 1
ATOM 1993 C CA . GLU A 1 247 ? 5.793 -4.861 23.307 1.00 96.69 247 GLU A CA 1
ATOM 1994 C C . GLU A 1 247 ? 7.038 -4.157 22.743 1.00 96.69 247 GLU A C 1
ATOM 1996 O O . GLU A 1 247 ? 7.953 -3.853 23.500 1.00 96.69 247 GLU A O 1
ATOM 2001 N N . ARG A 1 248 ? 7.069 -3.855 21.435 1.00 97.56 248 ARG A N 1
ATOM 2002 C CA . ARG A 1 248 ? 8.190 -3.166 20.763 1.00 97.56 248 ARG A CA 1
ATOM 2003 C C . ARG A 1 248 ? 8.069 -1.644 20.762 1.00 97.56 248 ARG A C 1
ATOM 2005 O O . ARG A 1 248 ? 9.082 -0.950 20.683 1.00 97.56 248 ARG A O 1
ATOM 2012 N N . LEU A 1 249 ? 6.848 -1.110 20.823 1.00 97.44 249 LEU A N 1
ATOM 2013 C CA . LEU A 1 249 ? 6.606 0.338 20.821 1.00 97.44 249 LEU A CA 1
ATOM 2014 C C . LEU A 1 249 ? 6.800 0.989 22.192 1.00 97.44 249 LEU A C 1
ATOM 2016 O O . LEU A 1 249 ? 7.092 2.179 22.245 1.00 97.44 249 LEU A O 1
ATOM 2020 N N . HIS A 1 250 ? 6.657 0.225 23.278 1.00 96.38 250 HIS A N 1
ATOM 2021 C CA . HIS A 1 250 ? 6.692 0.720 24.659 1.00 96.38 250 HIS A CA 1
ATOM 2022 C C . HIS A 1 250 ? 5.802 1.963 24.896 1.00 96.38 250 HIS A C 1
ATOM 2024 O O . HIS A 1 250 ? 6.311 3.006 25.306 1.00 96.38 250 HIS A O 1
ATOM 2030 N N . PRO A 1 251 ? 4.467 1.881 24.694 1.00 96.81 251 PRO A N 1
ATOM 2031 C CA . PRO A 1 251 ? 3.569 3.037 24.831 1.00 96.81 251 PRO A CA 1
ATOM 2032 C C . PRO A 1 251 ? 3.679 3.760 26.182 1.00 96.81 251 PRO A C 1
ATOM 2034 O O . PRO A 1 251 ? 3.557 4.979 26.239 1.00 96.81 251 PRO A O 1
ATOM 2037 N N . GLY A 1 252 ? 3.963 3.022 27.263 1.00 96.88 252 GLY A N 1
ATOM 2038 C CA . GLY A 1 252 ? 4.131 3.584 28.606 1.00 96.88 252 GLY A CA 1
ATOM 2039 C C . GLY A 1 252 ? 5.300 4.570 28.735 1.00 96.88 252 GLY A C 1
ATOM 2040 O O . GLY A 1 252 ? 5.201 5.504 29.520 1.00 96.88 252 GLY A O 1
ATOM 2041 N N . GLU A 1 253 ? 6.360 4.435 27.923 1.00 97.19 253 GLU A N 1
ATOM 2042 C CA . GLU A 1 253 ? 7.481 5.396 27.884 1.00 97.19 253 GLU A CA 1
ATOM 2043 C C . GLU A 1 253 ? 7.010 6.800 27.458 1.00 97.19 253 GLU A C 1
ATOM 2045 O O . GLU A 1 253 ? 7.617 7.807 27.813 1.00 97.19 253 GLU A O 1
ATOM 2050 N N . PHE A 1 254 ? 5.912 6.871 26.705 1.00 97.31 254 PHE A N 1
ATOM 2051 C CA . PHE A 1 254 ? 5.376 8.097 26.123 1.00 97.31 254 PHE A CA 1
ATOM 2052 C C . PHE A 1 254 ? 3.968 8.424 26.638 1.00 97.31 254 PHE A C 1
ATOM 2054 O O . PHE A 1 254 ? 3.235 9.147 25.967 1.00 97.31 254 PHE A O 1
ATOM 2061 N N . ALA A 1 255 ? 3.591 7.916 27.816 1.00 96.38 255 ALA A N 1
ATOM 2062 C CA . ALA A 1 255 ? 2.238 8.022 28.370 1.00 96.38 255 ALA A CA 1
ATOM 2063 C C . ALA A 1 255 ? 1.685 9.457 28.402 1.00 96.38 255 ALA A C 1
ATOM 2065 O O . ALA A 1 255 ? 0.514 9.675 28.111 1.00 96.38 255 ALA A O 1
ATOM 2066 N N . THR A 1 256 ? 2.534 10.438 28.719 1.00 97.44 256 THR A N 1
ATOM 2067 C CA . THR A 1 256 ? 2.151 11.857 28.773 1.00 97.44 256 THR A CA 1
ATOM 2068 C C . THR A 1 256 ? 1.877 12.455 27.397 1.00 97.44 256 THR A C 1
ATOM 2070 O O . THR A 1 256 ? 1.101 13.397 27.284 1.00 97.44 256 THR A O 1
ATOM 2073 N N . ARG A 1 257 ? 2.517 11.927 26.349 1.00 97.62 257 ARG A N 1
ATOM 2074 C CA . ARG A 1 257 ? 2.418 12.442 24.980 1.00 97.62 257 ARG A CA 1
ATOM 2075 C C . ARG A 1 257 ? 1.379 11.698 24.144 1.00 97.62 257 ARG A C 1
ATOM 2077 O O . ARG A 1 257 ? 0.799 12.312 23.258 1.00 97.62 257 ARG A O 1
ATOM 2084 N N . PHE A 1 258 ? 1.188 10.403 24.399 1.00 98.31 258 PHE A N 1
ATOM 2085 C CA . PHE A 1 258 ? 0.273 9.535 23.649 1.00 98.31 258 PHE A CA 1
ATOM 2086 C C . PHE A 1 258 ? -0.686 8.762 24.581 1.00 98.31 258 PHE A C 1
ATOM 2088 O O . PHE A 1 258 ? -0.625 7.524 24.656 1.00 98.31 258 PHE A O 1
ATOM 2095 N N . PRO A 1 259 ? -1.515 9.472 25.372 1.00 98.00 259 PRO A N 1
ATOM 2096 C CA . PRO A 1 259 ? -2.433 8.848 26.320 1.00 98.00 259 PRO A CA 1
ATOM 2097 C C . PRO A 1 259 ? -3.516 7.985 25.651 1.00 98.00 259 PRO A C 1
ATOM 2099 O O . PRO A 1 259 ? -3.881 6.950 26.218 1.00 98.00 259 PRO A O 1
ATOM 2102 N N . GLU A 1 260 ? -4.018 8.351 24.465 1.00 97.56 260 GLU A N 1
ATOM 2103 C CA . GLU A 1 260 ? -5.034 7.562 23.749 1.00 97.56 260 GLU A CA 1
ATOM 2104 C C . GLU A 1 260 ? -4.461 6.230 23.264 1.00 97.56 260 GLU A C 1
ATOM 2106 O O . GLU A 1 260 ? -5.050 5.168 23.497 1.00 97.56 260 GLU A O 1
ATOM 2111 N N . ALA A 1 261 ? -3.271 6.261 22.658 1.00 97.62 261 ALA A N 1
ATOM 2112 C CA . ALA A 1 261 ? -2.581 5.055 22.221 1.00 97.62 261 ALA A CA 1
ATOM 2113 C C . ALA A 1 261 ? -2.297 4.122 23.408 1.00 97.62 261 ALA A C 1
ATOM 2115 O O . ALA A 1 261 ? -2.559 2.916 23.332 1.00 97.62 261 ALA A O 1
ATOM 2116 N N . LEU A 1 262 ? -1.808 4.664 24.532 1.00 97.94 262 LEU A N 1
ATOM 2117 C CA . LEU A 1 262 ? -1.569 3.885 25.749 1.00 97.94 262 LEU A CA 1
ATOM 2118 C C . LEU A 1 262 ? -2.852 3.214 26.253 1.00 97.94 262 LEU A C 1
ATOM 2120 O O . LEU A 1 262 ? -2.838 2.010 26.534 1.00 97.94 262 LEU A O 1
ATOM 2124 N N . ARG A 1 263 ? -3.955 3.967 26.338 1.00 96.69 263 ARG A N 1
ATOM 2125 C CA . ARG A 1 263 ? -5.252 3.437 26.769 1.00 96.69 263 ARG A CA 1
ATOM 2126 C C . ARG A 1 263 ? -5.719 2.314 25.856 1.00 96.69 263 ARG A C 1
ATOM 2128 O O . ARG A 1 263 ? -6.106 1.262 26.355 1.00 96.69 263 ARG A O 1
ATOM 2135 N N . ALA A 1 264 ? -5.607 2.489 24.540 1.00 96.50 264 ALA A N 1
ATOM 2136 C CA . ALA A 1 264 ? -6.005 1.466 23.583 1.00 96.50 264 ALA A CA 1
ATOM 2137 C C . ALA A 1 264 ? -5.217 0.160 23.779 1.00 96.50 264 ALA A C 1
ATOM 2139 O O . ALA A 1 264 ? -5.810 -0.917 23.870 1.00 96.50 264 ALA A O 1
ATOM 2140 N N . PHE A 1 265 ? -3.892 0.235 23.948 1.00 97.31 265 PHE A N 1
ATOM 2141 C CA . PHE A 1 265 ? -3.084 -0.946 24.272 1.00 97.31 265 PHE A CA 1
ATOM 2142 C C . PHE A 1 265 ? -3.464 -1.585 25.617 1.00 97.31 265 PHE A C 1
ATOM 2144 O O . PHE A 1 265 ? -3.451 -2.814 25.724 1.00 97.31 265 PHE A O 1
ATOM 2151 N N . ALA A 1 266 ? -3.792 -0.788 26.638 1.00 95.75 266 ALA A N 1
ATOM 2152 C CA . ALA A 1 266 ? -4.244 -1.299 27.932 1.00 95.75 266 ALA A CA 1
ATOM 2153 C C . ALA A 1 266 ? -5.580 -2.051 27.806 1.00 95.75 266 ALA A C 1
ATOM 2155 O O . ALA A 1 266 ? -5.685 -3.181 28.285 1.00 95.75 266 ALA A O 1
ATOM 2156 N N . THR A 1 267 ? -6.556 -1.493 27.083 1.00 94.38 267 THR A N 1
ATOM 2157 C CA . THR A 1 267 ? -7.845 -2.146 26.805 1.00 94.38 267 THR A CA 1
ATOM 2158 C C . THR A 1 267 ? -7.661 -3.469 26.059 1.00 94.38 267 THR A C 1
ATOM 2160 O O . THR A 1 267 ? -8.259 -4.479 26.432 1.00 94.38 267 THR A O 1
ATOM 2163 N N . LEU A 1 268 ? -6.781 -3.509 25.050 1.00 94.00 268 LEU A N 1
ATOM 2164 C CA . LEU A 1 268 ? -6.476 -4.749 24.332 1.00 94.00 268 LEU A CA 1
ATOM 2165 C C . LEU A 1 268 ? -5.879 -5.825 25.252 1.00 94.00 268 LEU A C 1
ATOM 2167 O O . LEU A 1 268 ? -6.250 -6.997 25.137 1.00 94.00 268 LEU A O 1
ATOM 2171 N N . ARG A 1 269 ? -4.966 -5.444 26.155 1.00 93.12 269 ARG A N 1
ATOM 2172 C CA . ARG A 1 269 ? -4.320 -6.363 27.110 1.00 93.12 269 ARG A CA 1
ATOM 2173 C C . ARG A 1 269 ? -5.283 -6.883 28.170 1.00 93.12 269 ARG A C 1
ATOM 2175 O O . ARG A 1 269 ? -5.238 -8.069 28.472 1.00 93.12 269 ARG A O 1
ATOM 2182 N N . ALA A 1 270 ? -6.176 -6.031 28.671 1.00 91.81 270 ALA A N 1
ATOM 2183 C CA . ALA A 1 270 ? -7.214 -6.419 29.624 1.00 91.81 270 ALA A CA 1
ATOM 2184 C C . ALA A 1 270 ? -8.199 -7.449 29.043 1.00 91.81 270 ALA A C 1
ATOM 2186 O O . ALA A 1 270 ? -8.918 -8.112 29.782 1.00 91.81 270 ALA A O 1
ATOM 2187 N N . GLY A 1 271 ? -8.245 -7.592 27.713 1.00 83.88 271 GLY A N 1
ATOM 2188 C CA . GLY A 1 271 ? -9.147 -8.526 27.050 1.00 83.88 271 GLY A CA 1
ATOM 2189 C C . GLY A 1 271 ? -10.613 -8.113 27.135 1.00 83.88 271 GLY A C 1
ATOM 2190 O O . GLY A 1 271 ? -11.483 -8.943 26.886 1.00 83.88 271 GLY A O 1
ATOM 2191 N N . THR A 1 272 ? -10.881 -6.843 27.447 1.00 79.69 272 THR A N 1
ATOM 2192 C CA . THR A 1 272 ? -12.227 -6.279 27.494 1.00 79.69 272 THR A CA 1
ATOM 2193 C C . THR A 1 272 ? -12.934 -6.528 26.167 1.00 79.69 272 THR A C 1
ATOM 2195 O O . THR A 1 272 ? -12.382 -6.258 25.097 1.00 79.69 272 THR A O 1
ATOM 2198 N N . LYS A 1 273 ? -14.161 -7.057 26.222 1.00 78.56 273 LYS A N 1
ATOM 2199 C CA . LYS A 1 273 ? -14.975 -7.249 25.023 1.00 78.56 273 LYS A CA 1
ATOM 2200 C C . LYS A 1 273 ? -15.339 -5.876 24.465 1.00 78.56 273 LYS A C 1
ATOM 2202 O O . LYS A 1 273 ? -16.126 -5.147 25.060 1.00 78.56 273 LYS A O 1
ATOM 2207 N N . VAL A 1 274 ? -14.745 -5.530 23.332 1.00 80.00 274 VAL A N 1
ATOM 2208 C CA . VAL A 1 274 ? -15.033 -4.279 22.634 1.00 80.00 274 VAL A CA 1
ATOM 2209 C C . VAL A 1 274 ? -16.326 -4.469 21.862 1.00 80.00 274 VAL A C 1
ATOM 2211 O O . VAL A 1 274 ? -16.410 -5.327 20.980 1.00 80.00 274 VAL A O 1
ATOM 2214 N N . VAL A 1 275 ? -17.346 -3.688 22.207 1.00 80.75 275 VAL A N 1
ATOM 2215 C CA . VAL A 1 275 ? -18.560 -3.621 21.398 1.00 80.75 275 VAL A CA 1
ATOM 2216 C C . VAL A 1 275 ? -18.198 -2.854 20.131 1.00 80.75 275 VAL A C 1
ATOM 2218 O O . VAL A 1 275 ? -17.868 -1.672 20.179 1.00 80.75 275 VAL A O 1
ATOM 2221 N N . SER A 1 276 ? -18.156 -3.559 19.002 1.00 84.88 276 SER A N 1
ATOM 2222 C CA . SER A 1 276 ? -17.851 -2.929 17.720 1.00 84.88 276 SER A CA 1
ATOM 2223 C C . SER A 1 276 ? -19.061 -2.159 17.207 1.00 84.88 276 SER A C 1
ATOM 2225 O O . SER A 1 276 ? -20.201 -2.532 17.488 1.00 84.88 276 SER A O 1
ATOM 2227 N N . PHE A 1 277 ? -18.820 -1.148 16.377 1.00 86.81 277 PHE A N 1
ATOM 2228 C CA . PHE A 1 277 ? -19.880 -0.450 15.655 1.00 86.81 277 PHE A CA 1
ATOM 2229 C C . PHE A 1 277 ? -20.832 -1.415 14.940 1.00 86.81 277 PHE A C 1
ATOM 2231 O O . PHE A 1 277 ? -22.048 -1.281 15.036 1.00 86.81 277 PHE A O 1
ATOM 2238 N N . GLY A 1 278 ? -20.273 -2.418 14.250 1.00 85.75 278 GLY A N 1
ATOM 2239 C CA . GLY A 1 278 ? -21.062 -3.445 13.576 1.00 85.75 278 GLY A CA 1
ATOM 2240 C C . GLY A 1 278 ? -21.944 -4.200 14.564 1.00 85.75 278 GLY A C 1
ATOM 2241 O O . GLY A 1 278 ? -23.137 -4.318 14.338 1.00 85.75 278 GLY A O 1
ATOM 2242 N N . SER A 1 279 ? -21.393 -4.631 15.701 1.00 87.19 279 SER A N 1
ATOM 2243 C CA . SER A 1 279 ? -22.162 -5.320 16.744 1.00 87.19 279 SER A CA 1
ATOM 2244 C C . SER A 1 279 ? -23.317 -4.476 17.291 1.00 87.19 279 SER A C 1
ATOM 2246 O O . SER A 1 279 ? -24.388 -5.024 17.529 1.00 87.19 279 SER A O 1
ATOM 2248 N N . GLU A 1 280 ? -23.132 -3.167 17.478 1.00 89.50 280 GLU A N 1
ATOM 2249 C CA . GLU A 1 280 ? -24.208 -2.259 17.911 1.00 89.50 280 GLU A CA 1
ATOM 2250 C C . GLU A 1 280 ? -25.318 -2.166 16.863 1.00 89.50 280 GLU A C 1
ATOM 2252 O O . GLU A 1 280 ? -26.495 -2.275 17.207 1.00 89.50 280 GLU A O 1
ATOM 2257 N N . VAL A 1 281 ? -24.942 -2.018 15.588 1.00 91.19 281 VAL A N 1
ATOM 2258 C CA . VAL A 1 281 ? -25.889 -1.973 14.466 1.00 91.19 281 VAL A CA 1
ATOM 2259 C C . VAL A 1 281 ? -26.654 -3.290 14.355 1.00 91.19 281 VAL A C 1
ATOM 2261 O O . VAL A 1 281 ? -27.879 -3.270 14.343 1.00 91.19 281 VAL A O 1
ATOM 2264 N N . GLU A 1 282 ? -25.964 -4.432 14.342 1.00 92.12 282 GLU A N 1
ATOM 2265 C CA . GLU A 1 282 ? -26.611 -5.746 14.238 1.00 92.12 282 GLU A CA 1
ATOM 2266 C C . GLU A 1 282 ? -27.519 -6.028 15.447 1.00 92.12 282 GLU A C 1
ATOM 2268 O O . GLU A 1 282 ? -28.595 -6.599 15.290 1.00 92.12 282 GLU A O 1
ATOM 2273 N N . THR A 1 283 ? -27.145 -5.575 16.651 1.00 92.75 283 THR A N 1
ATOM 2274 C CA . THR A 1 283 ? -27.997 -5.700 17.848 1.00 92.75 283 THR A CA 1
ATOM 2275 C C . THR A 1 283 ? -29.278 -4.875 17.708 1.00 92.75 283 THR A C 1
ATOM 2277 O O . THR A 1 283 ? -30.360 -5.371 18.020 1.00 92.75 283 THR A O 1
ATOM 2280 N N . ALA A 1 284 ? -29.179 -3.637 17.213 1.00 91.81 284 ALA A N 1
ATOM 2281 C CA . ALA A 1 284 ? -30.345 -2.789 16.966 1.00 91.81 284 ALA A CA 1
ATOM 2282 C C . ALA A 1 284 ? -31.258 -3.382 15.878 1.00 91.81 284 ALA A C 1
ATOM 2284 O O . ALA A 1 284 ? -32.472 -3.450 16.063 1.00 91.81 284 ALA A O 1
ATOM 2285 N N . LEU A 1 285 ? -30.680 -3.894 14.786 1.00 90.38 285 LEU A N 1
ATOM 2286 C CA . LEU A 1 285 ? -31.430 -4.553 13.712 1.00 90.38 285 LEU A CA 1
ATOM 2287 C C . LEU A 1 285 ? -32.128 -5.831 14.195 1.00 90.38 285 LEU A C 1
ATOM 2289 O O . LEU A 1 285 ? -33.307 -6.030 13.903 1.00 90.38 285 LEU A O 1
ATOM 2293 N N . ALA A 1 286 ? -31.447 -6.664 14.989 1.00 91.19 286 ALA A N 1
ATOM 2294 C CA . ALA A 1 286 ? -32.036 -7.863 15.586 1.00 91.19 286 ALA A CA 1
ATOM 2295 C C . ALA A 1 286 ? -33.206 -7.529 16.529 1.00 91.19 286 ALA A C 1
ATOM 2297 O O . ALA A 1 286 ? -34.208 -8.243 16.547 1.00 91.19 286 ALA A O 1
ATOM 2298 N N . ALA A 1 287 ? -33.112 -6.413 17.258 1.00 91.81 287 ALA A N 1
ATOM 2299 C CA . ALA A 1 287 ? -34.186 -5.886 18.099 1.00 91.81 287 ALA A CA 1
ATOM 2300 C C . ALA A 1 287 ? -35.303 -5.165 17.312 1.00 91.81 287 ALA A C 1
ATOM 2302 O O . ALA A 1 287 ? -36.264 -4.697 17.918 1.00 91.81 287 ALA A O 1
ATOM 2303 N N . ARG A 1 288 ? -35.193 -5.068 15.976 1.00 88.50 288 ARG A N 1
ATOM 2304 C CA . ARG A 1 288 ? -36.066 -4.269 15.092 1.00 88.50 288 ARG A CA 1
ATOM 2305 C C . ARG A 1 288 ? -36.135 -2.780 15.465 1.00 88.50 288 ARG A C 1
ATOM 2307 O O . ARG A 1 288 ? -37.092 -2.091 15.118 1.00 88.50 288 ARG A O 1
ATOM 2314 N N . ASP A 1 289 ? -35.095 -2.268 16.118 1.00 90.38 289 ASP A N 1
ATOM 2315 C CA . ASP A 1 289 ? -34.934 -0.860 16.484 1.00 90.38 289 ASP A CA 1
ATOM 2316 C C . ASP A 1 289 ? -34.272 -0.090 15.328 1.00 90.38 289 ASP A C 1
ATOM 2318 O O . ASP A 1 289 ? -33.078 0.232 15.328 1.00 90.38 289 ASP A O 1
ATOM 2322 N N . MET A 1 290 ? -35.069 0.156 14.284 1.00 88.75 290 MET A N 1
ATOM 2323 C CA . MET A 1 290 ? -34.631 0.873 13.083 1.00 88.75 290 MET A CA 1
ATOM 2324 C C . MET A 1 290 ? -34.128 2.300 13.361 1.00 88.75 290 MET A C 1
ATOM 2326 O O . MET A 1 290 ? -33.092 2.657 12.793 1.00 88.75 290 MET A O 1
ATOM 2330 N N . PRO A 1 291 ? -34.780 3.122 14.211 1.00 89.75 291 PRO A N 1
ATOM 2331 C CA . PRO A 1 291 ? -34.279 4.455 14.542 1.00 89.75 291 PRO A CA 1
ATOM 2332 C C . PRO A 1 291 ? -32.855 4.428 15.104 1.00 89.75 291 PRO A C 1
ATOM 2334 O O . PRO A 1 291 ? -31.990 5.152 14.606 1.00 89.75 291 PRO A O 1
ATOM 2337 N N . ARG A 1 292 ? -32.574 3.538 16.064 1.00 90.88 292 ARG A N 1
ATOM 2338 C CA . ARG A 1 292 ? -31.239 3.402 16.660 1.00 90.88 292 ARG A CA 1
ATOM 2339 C C . ARG A 1 292 ? -30.202 2.895 15.660 1.00 90.88 292 ARG A C 1
ATOM 2341 O O . ARG A 1 292 ? -29.070 3.384 15.643 1.00 90.88 292 ARG A O 1
ATOM 2348 N N . ALA A 1 293 ? -30.573 1.939 14.806 1.00 91.69 293 ALA A N 1
ATOM 2349 C CA . ALA A 1 293 ? -29.691 1.447 13.749 1.00 91.69 293 ALA A CA 1
ATOM 2350 C C . ALA A 1 293 ? -29.313 2.568 12.762 1.00 91.69 293 ALA A C 1
ATOM 2352 O O . ALA A 1 293 ? -28.136 2.718 12.428 1.00 91.69 293 ALA A O 1
ATOM 2353 N N . LEU A 1 294 ? -30.284 3.387 12.338 1.00 89.69 294 LEU A N 1
ATOM 2354 C CA . LEU A 1 294 ? -30.060 4.521 11.435 1.00 89.69 294 LEU A CA 1
ATOM 2355 C C . LEU A 1 294 ? -29.243 5.639 12.082 1.00 89.69 294 LEU A C 1
ATOM 2357 O O . LEU A 1 294 ? -28.357 6.187 11.430 1.00 89.69 294 LEU A O 1
ATOM 2361 N N . GLU A 1 295 ? -29.499 5.967 13.350 1.00 90.69 295 GLU A N 1
ATOM 2362 C CA . GLU A 1 295 ? -28.706 6.948 14.095 1.00 90.69 295 GLU A CA 1
ATOM 2363 C C . GLU A 1 295 ? -27.232 6.536 14.126 1.00 90.69 295 GLU A C 1
ATOM 2365 O O . GLU A 1 295 ? -26.346 7.332 13.799 1.00 90.69 295 GLU A O 1
ATOM 2370 N N . ARG A 1 296 ? -26.967 5.260 14.427 1.00 91.38 296 ARG A N 1
ATOM 2371 C CA . ARG A 1 296 ? -25.604 4.738 14.453 1.00 91.38 296 ARG A CA 1
ATOM 2372 C C . ARG A 1 296 ? -24.979 4.708 13.060 1.00 91.38 296 ARG A C 1
ATOM 2374 O O . ARG A 1 296 ? -23.873 5.224 12.891 1.00 91.38 296 ARG A O 1
ATOM 2381 N N . LEU A 1 297 ? -25.678 4.177 12.056 1.00 90.94 297 LEU A N 1
ATOM 2382 C CA . LEU A 1 297 ? -25.206 4.107 10.667 1.00 90.94 297 LEU A CA 1
ATOM 2383 C C . LEU A 1 297 ? -24.934 5.483 10.049 1.00 90.94 297 LEU A C 1
ATOM 2385 O O . LEU A 1 297 ? -23.958 5.630 9.313 1.00 90.94 297 LEU A O 1
ATOM 2389 N N . ALA A 1 298 ? -25.704 6.510 10.412 1.00 88.50 298 ALA A N 1
ATOM 2390 C CA . ALA A 1 298 ? -25.488 7.880 9.953 1.00 88.50 298 ALA A CA 1
ATOM 2391 C C . ALA A 1 298 ? -24.119 8.454 10.369 1.00 88.50 298 ALA A C 1
ATOM 2393 O O . ALA A 1 298 ? -23.609 9.350 9.701 1.00 88.50 298 ALA A O 1
ATOM 2394 N N . THR A 1 299 ? -23.487 7.922 11.425 1.0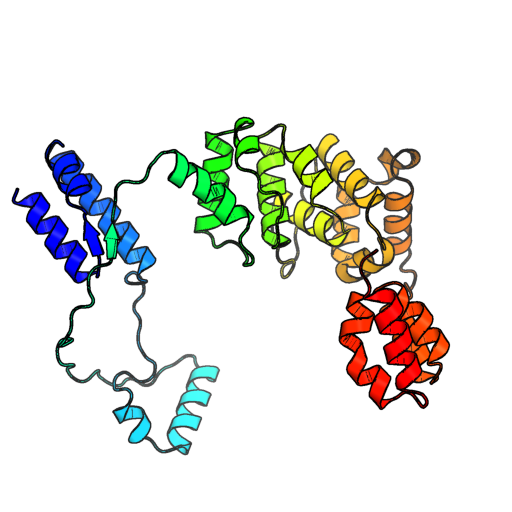0 88.75 299 THR A N 1
ATOM 2395 C CA . THR A 1 299 ? -22.118 8.315 11.820 1.00 88.75 299 THR A CA 1
ATOM 2396 C C . THR A 1 299 ? -21.025 7.731 10.915 1.00 88.75 299 THR A C 1
ATOM 2398 O O . THR A 1 299 ? -19.886 8.193 10.958 1.00 88.75 299 THR A O 1
ATOM 2401 N N . ARG A 1 300 ? -21.347 6.733 10.076 1.00 88.56 300 ARG A N 1
ATOM 2402 C CA . ARG A 1 300 ? -20.430 6.117 9.099 1.00 88.56 300 ARG A CA 1
ATOM 2403 C C . ARG A 1 300 ? -21.132 5.973 7.736 1.00 88.56 300 ARG A C 1
ATOM 2405 O O . ARG A 1 300 ? -21.557 4.870 7.389 1.00 88.56 300 ARG A O 1
ATOM 2412 N N . PRO A 1 301 ? -21.210 7.048 6.923 1.00 85.38 301 PRO A N 1
ATOM 2413 C CA . PRO A 1 301 ? -22.003 7.077 5.686 1.00 85.38 301 PRO A CA 1
ATOM 2414 C C . PRO A 1 301 ? -21.697 5.948 4.693 1.00 85.38 301 PRO A C 1
ATOM 2416 O O . PRO A 1 301 ? -22.603 5.422 4.056 1.00 85.38 301 PRO A O 1
ATOM 2419 N N . GLY A 1 302 ? -20.437 5.511 4.597 1.00 86.06 302 GLY A N 1
ATOM 2420 C CA . GLY A 1 302 ? -20.064 4.375 3.746 1.00 86.06 302 GLY A CA 1
ATOM 2421 C C . GLY A 1 302 ? -20.651 3.033 4.208 1.00 86.06 302 GLY A C 1
ATOM 2422 O O . GLY A 1 302 ? -21.034 2.215 3.376 1.00 86.06 302 GLY A O 1
ATOM 2423 N N . GLU A 1 303 ? -20.765 2.804 5.520 1.00 88.62 303 GLU A N 1
ATOM 2424 C CA . GLU A 1 303 ? -21.430 1.612 6.074 1.00 88.62 303 GLU A CA 1
ATOM 2425 C C . GLU A 1 303 ? -22.950 1.689 5.904 1.00 88.62 303 GLU A C 1
ATOM 2427 O O . GLU A 1 303 ? -23.582 0.671 5.623 1.00 88.62 303 GLU A O 1
ATOM 2432 N N . LEU A 1 304 ? -23.528 2.891 6.024 1.00 90.12 304 LEU A N 1
ATOM 2433 C CA . LEU A 1 304 ? -24.938 3.133 5.715 1.00 90.12 304 LEU A CA 1
ATOM 2434 C C . LEU A 1 304 ? -25.239 2.821 4.241 1.00 90.12 304 LEU A C 1
ATOM 2436 O O . LEU A 1 304 ? -26.159 2.057 3.965 1.00 90.12 304 LEU A O 1
ATOM 2440 N N . ALA A 1 305 ? -24.424 3.330 3.309 1.00 88.94 305 ALA A N 1
ATOM 2441 C CA . ALA A 1 305 ? -24.572 3.084 1.873 1.00 88.94 305 ALA A CA 1
ATOM 2442 C C . ALA A 1 305 ? -24.546 1.583 1.539 1.00 88.94 305 ALA A C 1
ATOM 2444 O O . ALA A 1 305 ? -25.406 1.089 0.815 1.00 88.94 305 ALA A O 1
ATOM 2445 N N . ARG A 1 306 ? -23.591 0.835 2.114 1.00 90.31 306 ARG A N 1
ATOM 2446 C CA . ARG A 1 306 ? -23.460 -0.620 1.904 1.00 90.31 306 ARG A CA 1
ATOM 2447 C C . ARG A 1 306 ? -24.659 -1.420 2.406 1.00 90.31 306 ARG A C 1
ATOM 2449 O O . ARG A 1 306 ? -24.912 -2.504 1.892 1.00 90.31 306 ARG A O 1
ATOM 2456 N N . ARG A 1 307 ? -25.372 -0.913 3.414 1.00 90.25 307 ARG A N 1
ATOM 2457 C CA . ARG A 1 307 ? -26.535 -1.575 4.018 1.00 90.25 307 ARG A CA 1
ATOM 2458 C C . ARG A 1 307 ? -27.877 -1.011 3.537 1.00 90.25 307 ARG A C 1
ATOM 2460 O O . ARG A 1 307 ? -28.908 -1.476 4.010 1.00 90.25 307 ARG A O 1
ATOM 2467 N N . LEU A 1 308 ? -27.891 -0.057 2.603 1.00 90.81 308 LEU A N 1
ATOM 2468 C CA . LEU A 1 308 ? -29.105 0.661 2.203 1.00 90.81 308 LEU A CA 1
ATOM 2469 C C . LEU A 1 308 ? -30.219 -0.276 1.707 1.00 90.81 308 LEU A C 1
ATOM 2471 O O . LEU A 1 308 ? -31.337 -0.198 2.210 1.00 90.81 308 LEU A O 1
ATOM 2475 N N . ASP A 1 309 ? -29.907 -1.200 0.791 1.00 90.69 309 ASP A N 1
ATOM 2476 C CA . ASP A 1 309 ? -30.884 -2.174 0.268 1.00 90.69 309 ASP A CA 1
ATOM 2477 C C . ASP A 1 309 ? -31.488 -3.029 1.391 1.00 90.69 309 ASP A C 1
ATOM 2479 O O . ASP A 1 309 ? -32.707 -3.172 1.482 1.00 90.69 309 ASP A O 1
ATOM 2483 N N . HIS A 1 310 ? -30.649 -3.525 2.306 1.00 89.88 310 HIS A N 1
ATOM 2484 C CA . HIS A 1 310 ? -31.118 -4.300 3.451 1.00 89.88 310 HIS A CA 1
ATOM 2485 C C . HIS A 1 310 ? -32.072 -3.484 4.333 1.00 89.88 310 HIS A C 1
ATOM 2487 O O . HIS A 1 310 ? -33.165 -3.957 4.638 1.00 89.88 310 HIS A O 1
ATOM 2493 N N . LEU A 1 311 ? -31.689 -2.255 4.701 1.00 90.75 311 LEU A N 1
ATOM 2494 C CA . LEU A 1 311 ? -32.492 -1.371 5.555 1.00 90.75 311 LEU A CA 1
ATOM 2495 C C . LEU A 1 311 ? -33.835 -1.012 4.911 1.00 90.75 311 LEU A C 1
ATOM 2497 O O . LEU A 1 311 ? -34.846 -0.933 5.602 1.00 90.75 311 LEU A O 1
ATOM 2501 N N . MET A 1 312 ? -33.868 -0.814 3.592 1.00 90.94 312 MET A N 1
ATOM 2502 C CA . MET A 1 312 ? -35.107 -0.523 2.867 1.00 90.94 312 MET A CA 1
ATOM 2503 C C . MET A 1 312 ? -36.070 -1.711 2.855 1.00 90.94 312 MET A C 1
ATOM 2505 O O . MET A 1 312 ? -37.277 -1.506 2.939 1.00 90.94 312 MET A O 1
ATOM 2509 N N . ARG A 1 313 ? -35.556 -2.944 2.765 1.00 89.81 313 ARG A N 1
ATOM 2510 C CA . ARG A 1 313 ? -36.386 -4.160 2.757 1.00 89.81 313 ARG A CA 1
ATOM 2511 C C . ARG A 1 313 ? -36.920 -4.535 4.135 1.00 89.81 313 ARG A C 1
ATOM 2513 O O . ARG A 1 313 ? -37.968 -5.168 4.220 1.00 89.81 313 ARG A O 1
ATOM 2520 N N . THR A 1 314 ? -36.195 -4.201 5.199 1.00 87.31 314 THR A N 1
ATOM 2521 C CA . THR A 1 314 ? -36.553 -4.585 6.575 1.00 87.31 314 THR A CA 1
ATOM 2522 C C . THR A 1 314 ? -37.286 -3.490 7.346 1.00 87.31 314 THR A C 1
ATOM 2524 O O . THR A 1 314 ? -37.982 -3.796 8.315 1.00 87.31 314 THR A O 1
ATOM 2527 N N . SER A 1 315 ? -37.173 -2.227 6.923 1.00 85.06 315 SER A N 1
ATOM 2528 C CA . SER A 1 315 ? -37.874 -1.103 7.545 1.00 85.06 315 SER A CA 1
ATOM 2529 C C . SER A 1 315 ? -39.375 -1.118 7.249 1.00 85.06 315 SER A C 1
ATOM 2531 O O . SER A 1 315 ? -39.802 -1.326 6.116 1.00 85.06 315 SER A O 1
ATOM 2533 N N . GLN A 1 316 ? -40.184 -0.781 8.256 1.00 84.00 316 GLN A N 1
ATOM 2534 C CA . GLN A 1 316 ? -41.614 -0.494 8.075 1.00 84.00 316 GLN A CA 1
ATOM 2535 C C . GLN A 1 316 ? -41.864 0.877 7.419 1.00 84.00 316 GLN A C 1
ATOM 2537 O O . GLN A 1 316 ? -42.960 1.139 6.933 1.00 84.00 316 GLN A O 1
ATOM 2542 N N . ALA A 1 317 ? -40.845 1.743 7.373 1.00 84.94 317 ALA A N 1
ATOM 2543 C CA . ALA A 1 317 ? -40.885 3.052 6.728 1.00 84.94 317 ALA A CA 1
ATOM 2544 C C . ALA A 1 317 ? -39.661 3.233 5.806 1.00 84.94 317 ALA A C 1
ATOM 2546 O O . ALA A 1 317 ? -38.695 3.898 6.175 1.00 84.94 317 ALA A O 1
ATOM 2547 N N . PRO A 1 318 ? -39.652 2.651 4.594 1.00 86.31 318 PRO A N 1
ATOM 2548 C CA . PRO A 1 318 ? -38.493 2.724 3.700 1.00 86.31 318 PRO A CA 1
ATOM 2549 C C . PRO A 1 318 ? -38.115 4.151 3.274 1.00 86.31 318 PRO A C 1
ATOM 2551 O O . PRO A 1 318 ? -36.941 4.428 3.049 1.00 86.31 318 PRO A O 1
ATOM 2554 N N . ARG A 1 319 ? -39.083 5.080 3.203 1.00 86.25 319 ARG A N 1
ATOM 2555 C CA . ARG A 1 319 ? -38.816 6.487 2.851 1.00 86.25 319 ARG A CA 1
ATOM 2556 C C . ARG A 1 319 ? -37.907 7.184 3.864 1.00 86.25 319 ARG A C 1
ATOM 2558 O O . ARG A 1 319 ? -36.952 7.821 3.448 1.00 86.25 319 ARG A O 1
ATOM 2565 N N . SER A 1 320 ? -38.105 6.965 5.167 1.00 84.31 320 SER A N 1
ATOM 2566 C CA . SER A 1 320 ? -37.267 7.604 6.193 1.00 84.31 320 SER A CA 1
ATOM 2567 C C . SER A 1 320 ? -35.810 7.131 6.154 1.00 84.31 320 SER A C 1
ATOM 2569 O O . SER A 1 320 ? -34.903 7.890 6.486 1.00 84.31 320 SER A O 1
ATOM 2571 N N . VAL A 1 321 ? -35.566 5.894 5.705 1.00 86.00 321 VAL A N 1
ATOM 2572 C CA . VAL A 1 321 ? -34.213 5.369 5.457 1.00 86.00 321 VAL A CA 1
ATOM 2573 C C . VAL A 1 321 ? -33.543 6.145 4.321 1.00 86.00 321 VAL A C 1
ATOM 2575 O O . VAL A 1 321 ? -32.386 6.544 4.451 1.00 86.00 321 VAL A O 1
ATOM 2578 N N . VAL A 1 322 ? -34.270 6.370 3.222 1.00 87.69 322 VAL A N 1
ATOM 2579 C CA . VAL A 1 322 ? -33.776 7.111 2.052 1.00 87.69 322 VAL A CA 1
ATOM 2580 C C . VAL A 1 322 ? -33.531 8.576 2.400 1.00 87.69 322 VAL A C 1
ATOM 2582 O O . VAL A 1 322 ? -32.464 9.088 2.075 1.00 87.69 322 VAL A O 1
ATOM 2585 N N . ASP A 1 323 ? -34.452 9.221 3.115 1.00 87.31 323 ASP A N 1
ATOM 2586 C CA . ASP A 1 323 ? -34.315 10.620 3.537 1.00 87.31 323 ASP A CA 1
ATOM 2587 C C . ASP A 1 323 ? -33.073 10.797 4.420 1.00 87.31 323 ASP A C 1
ATOM 2589 O O . ASP A 1 323 ? -32.219 11.647 4.163 1.00 87.31 323 ASP A O 1
ATOM 2593 N N . ARG A 1 324 ? -32.895 9.907 5.406 1.00 83.81 324 ARG A N 1
ATOM 2594 C CA . ARG A 1 324 ? -31.732 9.939 6.301 1.00 83.81 324 ARG A CA 1
ATOM 2595 C C . ARG A 1 324 ? -30.417 9.667 5.574 1.00 83.81 324 ARG A C 1
ATOM 2597 O O . ARG A 1 324 ? -29.377 10.207 5.954 1.00 83.81 324 ARG A O 1
ATOM 2604 N N . PHE A 1 325 ? -30.444 8.819 4.548 1.00 86.88 325 PHE A N 1
ATOM 2605 C CA . PHE A 1 325 ? -29.292 8.593 3.683 1.00 86.88 325 PHE A CA 1
ATOM 2606 C C . PHE A 1 325 ? -28.974 9.834 2.842 1.00 86.88 325 PHE A C 1
ATOM 2608 O O . PHE A 1 325 ? -27.819 10.253 2.807 1.00 86.88 325 PHE A O 1
ATOM 2615 N N . ALA A 1 326 ? -29.984 10.456 2.228 1.00 86.12 326 ALA A N 1
ATOM 2616 C CA . ALA A 1 326 ? -29.835 11.661 1.418 1.00 86.12 326 ALA A CA 1
ATOM 2617 C C . ALA A 1 326 ? -29.253 12.834 2.228 1.00 86.12 326 ALA A C 1
ATOM 2619 O O . ALA A 1 326 ? -28.306 13.472 1.771 1.00 86.12 326 ALA A O 1
ATOM 2620 N N . GLU A 1 327 ? -29.721 13.044 3.465 1.00 85.88 327 GLU A N 1
ATOM 2621 C CA . GLU A 1 327 ? -29.178 14.049 4.397 1.00 85.88 327 GLU A CA 1
ATOM 2622 C C . GLU A 1 327 ? -27.672 13.894 4.655 1.00 85.88 327 GLU A C 1
ATOM 2624 O O . GLU A 1 327 ? -26.979 14.871 4.927 1.00 85.88 327 GLU A O 1
ATOM 2629 N N . ARG A 1 328 ? -27.153 12.661 4.615 1.00 81.69 328 ARG A N 1
ATOM 2630 C CA . ARG A 1 328 ? -25.735 12.361 4.877 1.00 81.69 328 ARG A CA 1
ATOM 2631 C C . ARG A 1 328 ? -24.896 12.194 3.615 1.00 81.69 328 ARG A C 1
ATOM 2633 O O . ARG A 1 328 ? -23.673 12.227 3.715 1.00 81.69 328 ARG A O 1
ATOM 2640 N N . ALA A 1 329 ? -25.530 11.984 2.465 1.00 71.38 329 ALA A N 1
ATOM 2641 C CA . ALA A 1 329 ? -24.875 11.856 1.168 1.00 71.38 329 ALA A CA 1
ATOM 2642 C C . ALA A 1 329 ? -24.663 13.210 0.469 1.00 71.38 329 ALA A C 1
ATOM 2644 O O . ALA A 1 329 ? -23.835 13.294 -0.438 1.00 71.38 329 ALA A O 1
ATOM 2645 N N . ALA A 1 330 ? -25.387 14.259 0.877 1.00 59.16 330 ALA A N 1
ATOM 2646 C CA . ALA A 1 330 ? -25.162 15.611 0.381 1.00 59.16 330 ALA A CA 1
ATOM 2647 C C . ALA A 1 330 ? -23.736 16.089 0.743 1.00 59.16 330 ALA A C 1
ATOM 2649 O O . ALA A 1 330 ? -23.321 15.925 1.895 1.00 59.16 330 ALA A O 1
ATOM 2650 N N . PRO A 1 331 ? -22.964 16.646 -0.211 1.00 50.47 331 PRO A N 1
ATOM 2651 C CA . PRO A 1 331 ? -21.666 17.235 0.098 1.00 50.47 331 PRO A CA 1
ATOM 2652 C C . PRO A 1 331 ? -21.852 18.397 1.082 1.00 50.47 331 PRO A C 1
ATOM 2654 O O . PRO A 1 331 ? -22.797 19.175 0.945 1.00 50.47 331 PRO A O 1
ATOM 2657 N N . ALA A 1 332 ? -20.971 18.462 2.083 1.00 45.00 332 ALA A N 1
ATOM 2658 C CA . ALA A 1 332 ? -20.884 19.587 3.012 1.00 45.00 332 ALA A CA 1
ATOM 2659 C C . ALA A 1 332 ? -20.371 20.852 2.317 1.00 45.00 332 ALA A C 1
ATOM 2661 O O . ALA A 1 332 ? -19.519 20.707 1.406 1.00 45.00 332 ALA A O 1
#

Secondary structure (DSSP, 8-state):
-HHHHHHHHHHHHTTEEE-HHHHHHHHTS-HHHHHHHHHHHHHHHHHHTTTTS----SSTTTTHHHHHS-HHHHHHHHHHHHHH-----PPPPPPPP-SSPPPPEEE-PPPHHHHHHHHHHHHT-SSPPPHHHHHHHHHHHHHHGGGGGGG--S----HHHHHHHHHHHHHH-SSHHHHHHHH--SHHHHHHHHHHHTT--TTSSSPP---PPPHHHHHHHHHHHHT-SSHHHHHHHTHHHHHHHHHHH-GGGGTTT-HHHHHHHHHHHHT-----HHHHHHHHHHTT-HHHHHHHHHTSHHHHHHHHHHHHHH-S-HHHHHHHHHHHHS--

pLDDT: mean 91.32, std 7.35, range [45.0, 98.62]

Foldseek 3Di:
DVLLVVLQVLLLVLQAGEDPVVSVVCVPDDPVVSVVVSVVVSVVSCVVSVVVDDDDDLQLAPPVSVVPDDPVVVVVQVVCCVVPVDGDPDDHDDDDPDPDRPNGHYDYDDDPVRLLLVLLVLQQDLDADDPVSLVSLLVNCVVCAQPNVVSHDPDRNDLLSLLQSLLSNVVGHPCSLVSCLNHLAALLSLLLNQCNVQVHDSVPPDQGQGDQDDLVNLVSSLVSLLRHPPNLQVCLVVLVSLLNVCVRSVVVVCCVPRVVSVVSNVCSVVVPDDCHLVNQLVVCVVVVVLVSNLVSCLVPLVSLVVCLVVSLVSDPCNVVSVVSSVVSPDDD

Mean predicted aligned error: 8.41 Å

Solvent-accessible surface area (backbone atoms only — not comparable to full-atom values): 19122 Å² total; per-residue (Å²): 108,71,71,54,55,54,48,43,56,55,32,46,77,75,42,25,34,68,31,68,68,43,51,60,55,55,65,76,48,55,72,69,57,46,54,52,48,52,55,49,54,56,52,52,51,33,55,75,72,46,68,80,50,90,84,73,61,78,59,63,46,64,67,60,54,62,71,76,46,54,70,69,54,54,51,48,52,53,52,50,22,76,74,68,74,53,70,76,90,69,83,64,67,92,72,81,78,75,91,67,78,70,82,48,49,73,44,71,80,78,51,72,68,58,59,53,46,47,56,28,51,58,57,45,33,73,60,76,71,52,76,63,55,49,54,49,52,52,50,49,47,67,71,43,32,63,63,41,64,81,43,60,63,98,55,59,72,19,66,46,45,45,13,45,54,35,34,55,30,52,76,62,30,80,55,13,59,63,51,37,70,73,68,48,60,41,41,61,44,51,51,23,27,55,26,28,68,44,73,37,58,39,86,58,84,57,89,68,75,76,61,85,58,55,70,68,56,29,54,48,56,42,55,49,39,48,70,22,62,65,47,55,58,53,42,55,80,43,43,72,62,45,55,60,48,46,70,50,46,43,44,76,86,39,38,93,80,25,51,62,39,33,49,36,54,50,44,63,70,71,61,61,85,75,84,37,72,65,55,54,36,52,51,24,54,75,69,67,36,57,69,62,26,49,61,58,31,64,78,40,55,71,62,34,62,77,40,41,70,60,50,41,74,71,41,96,56,40,64,62,56,52,53,56,46,50,73,66,67,55,84,130

Radius of gyration: 28.22 Å; Cα contacts (8 Å, |Δi|>4): 318; chains: 1; bounding box: 72×57×70 Å

Nearest PDB structures (foldseek):
  7dxj-assembly1_B  TM=2.434E-01  e=7.063E+00  Homo sapiens
  7uxh-assembly1_E  TM=2.191E-01  e=7.063E+00  Homo sapiens
  8bbg-assembly1_A  TM=1.826E-01  e=5.681E+00  Homo sapiens
  6gdg-assembly1_A  TM=1.664E-01  e=6.762E+00  Escherichia coli

Sequence (332 aa):
MELQASLQRELEQVGYALSQDVLDHVATWPPEALAGFRRRLLGDLRKVLGAHRELRPFYPNFPQQVMDLSEAQLYANARMHYWTLTRPQDDPAPRPELAHAPRPRLIERGTEEERDGIFTLLVRAKTAFSPQDREDVDAFVLHYRDAIAKFLPDAVPSKENLAYVGARLLEDTRVGQPFLERFVTTATDVLRLAVALAKGDVSLAEACKFPSFRRPTRRLLLGLLERAPNLVEDMSRWKSRWIRLGERLHPGEFATRFPEALRAFATLRAGTKVVSFGSEVETALAARDMPRALERLATRPGELARRLDHLMRTSQAPRSVVDRFAERAAPA